Protein AF-A0AAV0DVS7-F1 (afdb_monomer_lite)

Radius of gyration: 33.31 Å; chains: 1; bounding box: 74×87×99 Å

Foldseek 3Di:
DDDDDDPPPPPDPPDDPPVLLDLDDPVRPQCVLDVDPVSVVLVVVLVVLSVVLVVLVVVLVVLLVVCVVLVLLLVLLLVLLVLLLLLLVVLVVVLVVLCVVVVHDDDDDDDPLSVVSVVLNVVSLCLCCVLQNDVDPPPVPDDDDPPVPPPDVLVSLVVSLVSCVPDPLSVVSNVLSVVLVVLSVVVVVQCVVCVVVVHGRDSVSVNVSSVSNSVSSSSRCSVVSSVVSSVVSCVSRVQSSVLSVVSVVLSVVLSVQSNVLSVQLVVLSVVVVVVVPDDDPDDPPCVSNVVSSVSNSVSSVVSVVVNVVSCCVRPNDPPPPPPDD

Sequence (325 aa):
MSDSLKPNLEELEVDREVDDRVLFPPESDFSEVCSCIDCSAKTEALKAFEIDLRSKDTIVLEHENQLQPAIVACMALSAASEWTKNMLNRLHDDLKRLYKESGVSWTLTRSKSEEELRDVDIKIGNMMLDNGLIKEIVTPDGSETDVFDDRPLVRVIHFGIVWYADTKYKDAAHDILKKIEEIENQHEQDKKSAAEEGKPLDFSISKKHINNQINLLKMLPVGEMYQDFQNLVHIAARKHVDFILKAEKEINETYRSMIVIRRQFWKHYQEIASFTRNDDKEKHNWSGLEETLDSLAKKADLFKEAWQNEYEQHFGPSKNQKTMQ

Secondary structure (DSSP, 8-state):
--------TTS--------TT-SS-TTS-GGGT--SHHHHHHHHHHHHHHHHHHHHHHHHHHHHHHHHHHHHHHHHHHHHHHHHHHHHHHHHHHHHHHHHHHTPPP-PPPPHHHHHHHHHHHHHHHHHHHTTSSSS-----S--------S-HHHHHHHHHHHHTTSTTHHHHHHHHHHHHHHHHHHHHHHHHHHHTT-PPPHHHHHHHHHHHHHHHTTS-HHHHHHHHHHHHHHHHHHHHHHHHHHHHHHHHHHHHHHHHHHHHHHHHHHHHHHTTSS---S---HHHHHHHHHHHHHHHHHHHHHHHHHHHHHSPPGGGS---

pLDDT: mean 73.26, std 16.68, range [30.38, 92.69]

Organism: NCBI:txid186058

Structure (mmCIF, N/CA/C/O backbone):
data_AF-A0AAV0DVS7-F1
#
_entry.id   AF-A0AAV0DVS7-F1
#
loop_
_atom_site.group_PDB
_atom_site.id
_atom_site.type_symbol
_atom_site.label_atom_id
_atom_site.label_alt_id
_atom_site.label_comp_id
_atom_site.label_asym_id
_atom_site.label_entity_id
_atom_site.label_seq_id
_atom_site.pdbx_PDB_ins_code
_atom_site.Cartn_x
_atom_site.Cartn_y
_atom_site.Cartn_z
_atom_site.occupancy
_atom_site.B_iso_or_equiv
_atom_site.auth_seq_id
_atom_site.auth_comp_id
_atom_site.auth_asym_id
_atom_site.auth_atom_id
_atom_site.pdbx_PDB_model_num
ATOM 1 N N . MET A 1 1 ? 23.742 -53.092 -37.702 1.00 40.34 1 MET A N 1
ATOM 2 C CA . MET A 1 1 ? 22.813 -52.002 -37.355 1.00 40.34 1 MET A CA 1
ATOM 3 C C . MET A 1 1 ? 23.466 -51.231 -36.236 1.00 40.34 1 MET A C 1
ATOM 5 O O . MET A 1 1 ? 23.625 -51.750 -35.143 1.00 40.34 1 MET A O 1
ATOM 9 N N . SER A 1 2 ? 24.039 -50.104 -36.625 1.00 33.50 2 SER A N 1
ATOM 10 C CA . SER A 1 2 ? 24.886 -49.220 -35.841 1.00 33.50 2 SER A CA 1
ATOM 11 C C . SER A 1 2 ? 24.029 -48.062 -35.351 1.00 33.50 2 SER A C 1
ATOM 13 O O . SER A 1 2 ? 23.731 -47.178 -36.150 1.00 33.50 2 SER A O 1
ATOM 15 N N . ASP A 1 3 ? 23.651 -48.075 -34.076 1.00 30.38 3 ASP A N 1
ATOM 16 C CA . ASP A 1 3 ? 23.098 -46.894 -33.419 1.00 30.38 3 ASP A CA 1
ATOM 17 C C . ASP A 1 3 ? 24.176 -46.280 -32.537 1.00 30.38 3 ASP A C 1
ATOM 19 O O . ASP A 1 3 ? 24.547 -46.773 -31.471 1.00 30.38 3 ASP A O 1
ATOM 23 N N . SER A 1 4 ? 24.740 -45.217 -33.091 1.00 33.22 4 SER A N 1
ATOM 24 C CA . SER A 1 4 ? 25.718 -44.335 -32.490 1.00 33.22 4 SER A CA 1
ATOM 25 C C . SER A 1 4 ? 25.075 -43.600 -31.316 1.00 33.22 4 SER A C 1
ATOM 27 O O . SER A 1 4 ? 24.163 -42.794 -31.505 1.00 33.22 4 SER A O 1
ATOM 29 N N . LEU A 1 5 ? 25.587 -43.844 -30.111 1.00 34.81 5 LEU A N 1
ATOM 30 C CA . LEU A 1 5 ? 25.395 -42.974 -28.954 1.00 34.81 5 LEU A CA 1
ATOM 31 C C . LEU A 1 5 ? 25.899 -41.569 -29.317 1.00 34.81 5 LEU A C 1
ATOM 33 O O . LEU A 1 5 ? 27.104 -41.321 -29.360 1.00 34.81 5 LEU A O 1
ATOM 37 N N . LYS A 1 6 ? 24.974 -40.654 -29.617 1.00 33.34 6 LYS A N 1
ATOM 38 C CA . LYS A 1 6 ? 25.247 -39.216 -29.560 1.00 33.34 6 LYS A CA 1
ATOM 39 C C . LYS A 1 6 ? 25.426 -38.842 -28.084 1.00 33.34 6 LYS A C 1
ATOM 41 O O . LYS A 1 6 ? 24.593 -39.252 -27.276 1.00 33.34 6 LYS A O 1
ATOM 46 N N . PRO A 1 7 ? 26.453 -38.066 -27.710 1.00 34.44 7 PRO A N 1
ATOM 47 C CA . PRO A 1 7 ? 26.463 -37.440 -26.401 1.00 34.44 7 PRO A CA 1
ATOM 48 C C . PRO A 1 7 ? 25.356 -36.380 -26.371 1.00 34.44 7 PRO A C 1
ATOM 50 O O . PRO A 1 7 ? 25.287 -35.527 -27.259 1.00 34.44 7 PRO A O 1
ATOM 53 N N . ASN A 1 8 ? 24.475 -36.479 -25.372 1.00 33.94 8 ASN A N 1
ATOM 54 C CA . ASN A 1 8 ? 23.510 -35.442 -25.027 1.00 33.94 8 ASN A CA 1
ATOM 55 C C . ASN A 1 8 ? 24.283 -34.155 -24.723 1.00 33.94 8 ASN A C 1
ATOM 57 O O . ASN A 1 8 ? 24.981 -34.056 -23.721 1.00 33.94 8 ASN A O 1
ATOM 61 N N . LEU A 1 9 ? 24.148 -33.180 -25.615 1.00 32.00 9 LEU A N 1
ATOM 62 C CA . LEU A 1 9 ? 24.655 -31.813 -25.497 1.00 32.00 9 LEU A CA 1
ATOM 63 C C . LEU A 1 9 ? 23.726 -30.950 -24.613 1.00 32.00 9 LEU A C 1
ATOM 65 O O . LEU A 1 9 ? 23.579 -29.759 -24.853 1.00 32.00 9 LEU A O 1
ATOM 69 N N . GLU A 1 10 ? 23.079 -31.563 -23.617 1.00 37.59 10 GLU A N 1
ATOM 70 C CA . GLU A 1 10 ? 22.115 -30.920 -22.707 1.00 37.59 10 GLU A CA 1
ATOM 71 C C . GLU A 1 10 ? 22.646 -30.734 -21.277 1.00 37.59 10 GLU A C 1
ATOM 73 O O . GLU A 1 10 ? 21.912 -30.291 -20.403 1.00 37.59 10 GLU A O 1
ATOM 78 N N . GLU A 1 11 ? 23.929 -30.984 -21.018 1.00 38.72 11 GLU A N 1
ATOM 79 C CA . GLU A 1 11 ? 24.532 -30.693 -19.713 1.00 38.72 11 GLU A CA 1
ATOM 80 C C . GLU A 1 11 ? 25.836 -29.918 -19.892 1.00 38.72 11 GLU A C 1
ATOM 82 O O . GLU A 1 11 ? 26.879 -30.511 -20.164 1.00 38.72 11 GLU A O 1
ATOM 87 N N . LEU A 1 12 ? 25.741 -28.584 -19.787 1.00 32.69 12 LEU A N 1
ATOM 88 C CA . LEU A 1 12 ? 26.706 -27.650 -19.168 1.00 32.69 12 LEU A CA 1
ATOM 89 C C . LEU A 1 12 ? 26.396 -26.189 -19.567 1.00 32.69 12 LEU A C 1
ATOM 91 O O . LEU A 1 12 ? 27.281 -25.447 -19.988 1.00 32.69 12 LEU A O 1
ATOM 95 N N . GLU A 1 13 ? 25.153 -25.729 -19.394 1.00 35.22 13 GLU A N 1
ATOM 96 C CA . GLU A 1 13 ? 24.948 -24.309 -19.082 1.00 35.22 13 GLU A CA 1
ATOM 97 C C . GLU A 1 13 ? 25.139 -24.176 -17.573 1.00 35.22 13 GLU A C 1
ATOM 99 O O . GLU A 1 13 ? 24.242 -24.393 -16.769 1.00 35.22 13 GLU A O 1
ATOM 104 N N . VAL A 1 14 ? 26.394 -23.945 -17.189 1.00 34.22 14 VAL A N 1
ATOM 105 C CA . VAL A 1 14 ? 26.741 -23.505 -15.844 1.00 34.22 14 VAL A CA 1
ATOM 106 C C . VAL A 1 14 ? 25.965 -22.217 -15.591 1.00 34.22 14 VAL A C 1
ATOM 108 O O . VAL A 1 14 ? 26.203 -21.230 -16.289 1.00 34.22 14 VAL A O 1
ATOM 111 N N . ASP A 1 15 ? 25.082 -22.247 -14.592 1.00 31.86 15 ASP A N 1
ATOM 112 C CA . ASP A 1 15 ? 24.512 -21.087 -13.908 1.00 31.86 15 ASP A CA 1
ATOM 113 C C . ASP A 1 15 ? 25.647 -20.138 -13.488 1.00 31.86 15 ASP A C 1
ATOM 115 O O . ASP A 1 15 ? 26.177 -20.176 -12.377 1.00 31.86 15 ASP A O 1
ATOM 119 N N . ARG A 1 16 ? 26.071 -19.271 -14.403 1.00 36.69 16 ARG A N 1
ATOM 120 C CA . ARG A 1 16 ? 26.431 -17.919 -14.019 1.00 36.69 16 ARG A CA 1
ATOM 121 C C . ARG A 1 16 ? 25.114 -17.175 -14.072 1.00 36.69 16 ARG A C 1
ATOM 123 O O . ARG A 1 16 ? 24.539 -17.067 -15.152 1.00 36.69 16 ARG A O 1
ATOM 130 N N . GLU A 1 17 ? 24.669 -16.661 -12.931 1.00 37.41 17 GLU A N 1
ATOM 131 C CA . GLU A 1 17 ? 23.795 -15.489 -12.868 1.00 37.41 17 GLU A CA 1
ATOM 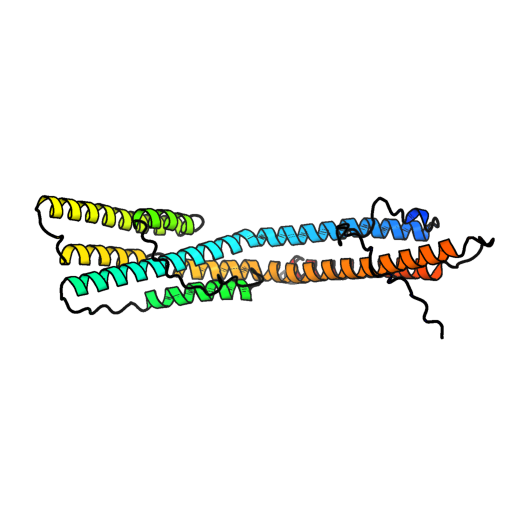132 C C . GLU A 1 17 ? 24.494 -14.355 -13.638 1.00 37.41 17 GLU A C 1
ATOM 134 O O . GLU A 1 17 ? 25.154 -13.480 -13.082 1.00 37.41 17 GLU A O 1
ATOM 139 N N . VAL A 1 18 ? 24.462 -14.426 -14.966 1.00 42.59 18 VAL A N 1
ATOM 140 C CA . VAL A 1 18 ? 24.697 -13.281 -15.821 1.00 42.59 18 VAL A CA 1
ATOM 141 C C . VAL A 1 18 ? 23.444 -12.468 -15.607 1.00 42.59 18 VAL A C 1
ATOM 143 O O . VAL A 1 18 ? 22.369 -12.912 -15.990 1.00 42.59 18 VAL A O 1
ATOM 146 N N . ASP A 1 19 ? 23.579 -11.332 -14.929 1.00 53.47 19 ASP A N 1
ATOM 147 C CA . ASP A 1 19 ? 22.510 -10.348 -14.844 1.00 53.47 19 ASP A CA 1
ATOM 148 C C . ASP A 1 19 ? 21.919 -10.178 -16.250 1.00 53.47 19 ASP A C 1
ATOM 150 O O . ASP A 1 19 ? 22.594 -9.708 -17.174 1.00 53.47 19 ASP A O 1
ATOM 154 N N . ASP A 1 20 ? 20.675 -10.636 -16.422 1.00 57.47 20 ASP A N 1
ATOM 155 C CA . ASP A 1 20 ? 19.971 -10.626 -17.702 1.00 57.47 20 ASP A CA 1
ATOM 156 C C . ASP A 1 20 ? 19.847 -9.192 -18.252 1.00 57.47 20 ASP A C 1
ATOM 158 O O . ASP A 1 20 ? 19.506 -9.005 -19.414 1.00 57.47 20 ASP A O 1
ATOM 162 N N . ARG A 1 21 ? 20.169 -8.157 -17.464 1.00 62.12 21 ARG A N 1
ATOM 163 C CA . ARG A 1 21 ? 20.197 -6.752 -17.886 1.00 62.12 21 ARG A CA 1
ATOM 164 C C . ARG A 1 21 ? 21.559 -6.263 -18.389 1.00 62.12 21 ARG A C 1
ATOM 166 O O . ARG A 1 21 ? 21.688 -5.090 -18.733 1.00 62.12 21 ARG A O 1
ATOM 173 N N . VAL A 1 22 ? 22.575 -7.123 -18.485 1.00 67.81 22 VAL A N 1
ATOM 174 C CA . VAL A 1 22 ? 23.868 -6.762 -19.092 1.00 67.81 22 VAL A CA 1
ATOM 175 C C . VAL A 1 22 ? 23.827 -7.047 -20.588 1.00 67.81 22 VAL A C 1
ATOM 177 O O . VAL A 1 22 ? 23.900 -8.204 -21.014 1.00 67.81 22 VAL A O 1
ATOM 180 N N . LEU A 1 23 ? 23.747 -5.991 -21.402 1.00 66.94 23 LEU A N 1
ATOM 181 C CA . LEU A 1 23 ? 23.754 -6.095 -22.864 1.00 66.94 23 LEU A CA 1
ATOM 182 C C . LEU A 1 23 ? 25.185 -6.207 -23.405 1.00 66.94 23 LEU A C 1
ATOM 184 O O . LEU A 1 23 ? 25.423 -7.046 -24.272 1.00 66.94 23 LEU A O 1
ATOM 188 N N . PHE A 1 24 ? 26.160 -5.494 -22.842 1.00 68.94 24 PHE A N 1
ATOM 189 C CA . PHE A 1 24 ? 27.562 -5.557 -23.274 1.00 68.94 24 PHE A CA 1
ATOM 190 C C . PHE A 1 24 ? 28.493 -5.929 -22.104 1.00 68.94 24 PHE A C 1
ATOM 192 O O . PHE A 1 24 ? 28.871 -5.059 -21.319 1.00 68.94 24 PHE A O 1
ATOM 199 N N . PRO A 1 25 ? 28.875 -7.215 -21.948 1.00 62.06 25 PRO A N 1
ATOM 200 C CA . PRO A 1 25 ? 29.779 -7.632 -20.882 1.00 62.06 25 PRO A CA 1
ATOM 201 C C . PRO A 1 25 ? 31.171 -7.007 -21.065 1.00 62.06 25 PRO A C 1
ATOM 203 O O . PRO A 1 25 ? 31.657 -6.941 -22.195 1.00 62.06 25 PRO A O 1
ATOM 206 N N . PRO A 1 26 ? 31.863 -6.627 -19.978 1.00 55.75 26 PRO A N 1
ATOM 207 C CA . PRO A 1 26 ? 33.188 -6.008 -20.056 1.00 55.75 26 PRO A CA 1
ATOM 208 C C . PRO A 1 26 ? 34.274 -6.932 -20.635 1.00 55.75 26 PRO A C 1
ATOM 210 O O . PRO A 1 26 ? 35.292 -6.444 -21.109 1.00 55.75 26 PRO A O 1
ATOM 213 N N . GLU A 1 27 ? 34.060 -8.252 -20.617 1.00 52.53 27 GLU A N 1
ATOM 214 C CA . GLU A 1 27 ? 34.985 -9.259 -21.166 1.00 52.53 27 GLU A CA 1
ATOM 215 C C . GLU A 1 27 ? 34.710 -9.596 -22.646 1.00 52.53 27 GLU A C 1
ATOM 217 O O . GLU A 1 27 ? 35.472 -10.335 -23.261 1.00 52.53 27 GLU A O 1
ATOM 222 N N . SER A 1 28 ? 33.606 -9.106 -23.223 1.00 55.81 28 SER A N 1
ATOM 223 C CA . SER A 1 28 ? 33.181 -9.407 -24.598 1.00 55.81 28 SER A CA 1
ATOM 224 C C . SER A 1 28 ? 33.353 -8.167 -25.461 1.00 55.81 28 SER A C 1
ATOM 226 O O . SER A 1 28 ? 32.403 -7.412 -25.682 1.00 55.81 28 SER A O 1
ATOM 228 N N . ASP A 1 29 ? 34.577 -7.917 -25.913 1.00 57.97 29 ASP A N 1
ATOM 229 C CA . ASP A 1 29 ? 34.865 -6.689 -26.634 1.00 57.97 29 ASP A CA 1
ATOM 230 C C . ASP A 1 29 ? 34.309 -6.766 -28.065 1.00 57.97 29 ASP A C 1
ATOM 232 O O . ASP A 1 29 ? 34.950 -7.230 -29.003 1.00 57.97 29 ASP A O 1
ATOM 236 N N . PHE A 1 30 ? 33.067 -6.308 -28.243 1.00 59.00 30 PHE A N 1
ATOM 237 C CA . PHE A 1 30 ? 32.442 -6.113 -29.558 1.00 59.00 30 PHE A CA 1
ATOM 238 C C . PHE A 1 30 ? 33.348 -5.319 -30.519 1.00 59.00 30 PHE A C 1
ATOM 240 O O . PHE A 1 30 ? 33.229 -5.473 -31.735 1.00 59.00 30 PHE A O 1
ATOM 247 N N . SER A 1 31 ? 34.269 -4.494 -29.999 1.00 54.84 31 SER A N 1
ATOM 248 C CA . SER A 1 31 ? 35.226 -3.748 -30.818 1.00 54.84 31 SER A CA 1
ATOM 249 C C . SER A 1 31 ? 36.324 -4.626 -31.440 1.00 54.84 31 SER A C 1
ATOM 251 O O . SER A 1 31 ? 36.877 -4.257 -32.477 1.00 54.84 31 SER A O 1
ATOM 253 N N . GLU A 1 32 ? 36.571 -5.826 -30.900 1.00 58.09 32 GLU A N 1
ATOM 254 C CA . GLU A 1 32 ? 37.464 -6.832 -31.495 1.00 58.09 32 GLU A CA 1
ATOM 255 C C . GLU A 1 32 ? 36.818 -7.558 -32.685 1.00 58.09 32 GLU A C 1
ATOM 257 O O . GLU A 1 32 ? 37.514 -8.169 -33.500 1.00 58.09 32 GLU A O 1
ATOM 262 N N . VAL A 1 33 ? 35.487 -7.480 -32.812 1.00 59.53 33 VAL A N 1
ATOM 263 C CA . VAL A 1 33 ? 34.729 -8.169 -33.860 1.00 59.53 33 VAL A CA 1
ATOM 264 C C . VAL A 1 33 ? 34.766 -7.409 -35.177 1.00 59.53 33 VAL A C 1
ATOM 266 O O . VAL A 1 33 ? 34.988 -8.041 -36.194 1.00 59.53 33 VAL A O 1
ATOM 269 N N . CYS A 1 34 ? 34.573 -6.087 -35.201 1.00 60.56 34 CYS A N 1
ATOM 270 C CA . CYS A 1 34 ? 34.570 -5.294 -36.437 1.00 60.56 34 CYS A CA 1
ATOM 271 C C . CYS A 1 34 ? 35.186 -3.907 -36.193 1.00 60.56 34 CYS A C 1
ATOM 273 O O . CYS A 1 34 ? 34.590 -3.062 -35.529 1.00 60.56 34 CYS A O 1
ATOM 275 N N . SER A 1 35 ? 36.366 -3.654 -36.767 1.00 60.94 35 SER A N 1
ATOM 276 C CA . SER A 1 35 ? 37.136 -2.414 -36.573 1.00 60.94 35 SER A CA 1
ATOM 277 C C . SER A 1 35 ? 36.829 -1.307 -37.588 1.00 60.94 35 SER A C 1
ATOM 279 O O . SER A 1 35 ? 37.490 -0.265 -37.580 1.00 60.94 35 SER A O 1
ATOM 281 N N . CYS A 1 36 ? 35.849 -1.500 -38.481 1.00 70.00 36 CYS A N 1
ATOM 282 C CA . CYS A 1 36 ? 35.448 -0.429 -39.388 1.00 70.00 36 CYS A CA 1
ATOM 283 C C . CYS A 1 36 ? 34.750 0.699 -38.610 1.00 70.00 36 CYS A C 1
ATOM 285 O O . CYS A 1 36 ? 34.135 0.475 -37.563 1.00 70.00 36 CYS A O 1
ATOM 287 N N . ILE A 1 37 ? 34.854 1.923 -39.135 1.00 70.31 37 ILE A N 1
ATOM 288 C CA . ILE A 1 37 ? 34.345 3.137 -38.480 1.00 70.31 37 ILE A CA 1
ATOM 289 C C . ILE A 1 37 ? 32.845 3.003 -38.168 1.00 70.31 37 ILE A C 1
ATOM 291 O O . ILE A 1 37 ? 32.419 3.355 -37.070 1.00 70.31 37 ILE A O 1
ATOM 295 N N . ASP A 1 38 ? 32.069 2.419 -39.084 1.00 69.88 38 ASP A N 1
ATOM 296 C CA . ASP A 1 38 ? 30.616 2.289 -38.946 1.00 69.88 38 ASP A CA 1
ATOM 297 C C . ASP A 1 38 ? 30.210 1.266 -37.868 1.00 69.88 38 ASP A C 1
ATOM 299 O O . ASP A 1 38 ? 29.349 1.553 -37.036 1.00 69.88 38 ASP A O 1
ATOM 303 N N . CYS A 1 39 ? 30.855 0.093 -37.822 1.00 69.31 39 CYS A N 1
ATOM 304 C CA . CYS A 1 39 ? 30.639 -0.915 -36.773 1.00 69.31 39 CYS A CA 1
ATOM 305 C C . CYS A 1 39 ? 31.008 -0.382 -35.381 1.00 69.31 39 CYS A C 1
ATOM 307 O O . CYS A 1 39 ? 30.278 -0.599 -34.408 1.00 69.31 39 CYS A O 1
ATOM 309 N N . SER A 1 40 ? 32.145 0.314 -35.288 1.00 72.50 40 SER A N 1
ATOM 310 C CA . SER A 1 40 ? 32.637 0.899 -34.039 1.00 72.50 40 SER A CA 1
ATOM 311 C C . SER A 1 40 ? 31.669 1.968 -33.523 1.00 72.50 40 SER A C 1
ATOM 313 O O . SER A 1 40 ? 31.235 1.910 -32.371 1.00 72.50 40 SER A O 1
ATOM 315 N N . ALA A 1 41 ? 31.210 2.865 -34.403 1.00 75.81 41 ALA A N 1
ATOM 316 C CA . ALA A 1 41 ? 30.222 3.884 -34.061 1.00 75.81 41 ALA A CA 1
ATOM 317 C C . ALA A 1 41 ? 28.884 3.284 -33.585 1.00 75.81 41 ALA A C 1
ATOM 319 O O . ALA A 1 41 ? 28.337 3.737 -32.578 1.00 75.81 41 ALA A O 1
ATOM 320 N N . LYS A 1 42 ? 28.368 2.243 -34.259 1.00 76.44 42 LYS A N 1
ATOM 321 C CA . LYS A 1 42 ? 27.135 1.543 -33.844 1.00 76.44 42 LYS A CA 1
ATOM 322 C C . LYS A 1 42 ? 27.293 0.873 -32.477 1.00 76.44 42 LYS A C 1
ATOM 324 O O . LYS A 1 42 ? 26.392 0.952 -31.648 1.00 76.44 42 LYS A O 1
ATOM 329 N N . THR A 1 43 ? 28.443 0.257 -32.219 1.00 76.06 43 THR A N 1
ATOM 330 C CA . THR A 1 43 ? 28.735 -0.403 -30.938 1.00 76.06 43 THR A CA 1
ATOM 331 C C . THR A 1 43 ? 28.779 0.598 -29.784 1.00 76.06 43 THR A C 1
ATOM 333 O O . THR A 1 43 ? 28.134 0.382 -28.760 1.00 76.06 43 THR A O 1
ATOM 336 N N . GLU A 1 44 ? 29.482 1.721 -29.947 1.00 79.56 44 GLU A N 1
ATOM 337 C CA . GLU A 1 44 ? 29.532 2.772 -28.923 1.00 79.56 44 GLU A CA 1
ATOM 338 C C . GLU A 1 44 ? 28.150 3.399 -28.678 1.00 79.56 44 GLU A C 1
ATOM 340 O O . GLU A 1 44 ? 27.764 3.626 -27.530 1.00 79.56 44 GLU A O 1
ATOM 345 N N . ALA A 1 45 ? 27.350 3.592 -29.733 1.00 81.50 45 ALA A N 1
ATOM 346 C CA . ALA A 1 45 ? 25.968 4.051 -29.598 1.00 81.50 45 ALA A CA 1
ATOM 347 C C . ALA A 1 45 ? 25.092 3.065 -28.801 1.00 81.50 45 ALA A C 1
ATOM 349 O O . ALA A 1 45 ? 24.262 3.493 -27.997 1.00 81.50 45 ALA A O 1
ATOM 350 N N . LEU A 1 46 ? 25.285 1.755 -28.981 1.00 82.38 46 LEU A N 1
ATOM 351 C CA . LEU A 1 46 ? 24.559 0.722 -28.239 1.00 82.38 46 LEU A CA 1
ATOM 352 C C . LEU A 1 46 ? 25.003 0.618 -26.771 1.00 82.38 46 LEU A C 1
ATOM 354 O O . LEU A 1 46 ? 24.156 0.429 -25.899 1.00 82.38 46 LEU A O 1
ATOM 358 N N . LYS A 1 47 ? 26.295 0.808 -26.472 1.00 82.25 47 LYS A N 1
ATOM 359 C CA . LYS A 1 47 ? 26.787 0.917 -25.086 1.00 82.25 47 LYS A CA 1
ATOM 360 C C . LYS A 1 47 ? 26.204 2.143 -24.382 1.00 82.25 47 LYS A C 1
ATOM 362 O O . LYS A 1 47 ? 25.736 2.046 -23.250 1.00 82.25 47 LYS A O 1
ATOM 367 N N . ALA A 1 48 ? 26.180 3.291 -25.063 1.00 84.50 48 ALA A N 1
ATOM 368 C CA . ALA A 1 48 ? 25.543 4.499 -24.542 1.00 84.50 48 ALA A CA 1
ATOM 369 C C . ALA A 1 48 ? 24.037 4.290 -24.306 1.00 84.50 48 ALA A C 1
ATOM 371 O O . ALA A 1 48 ? 23.494 4.770 -23.312 1.00 84.50 48 ALA A O 1
ATOM 372 N N . PHE A 1 49 ? 23.372 3.534 -25.183 1.00 87.44 49 PHE A N 1
ATOM 373 C CA . PHE A 1 49 ? 21.975 3.157 -25.005 1.00 87.44 49 PHE A CA 1
ATOM 374 C C . PHE A 1 49 ? 21.745 2.254 -23.786 1.00 87.44 49 PHE A C 1
ATOM 376 O O . PHE A 1 49 ? 20.780 2.473 -23.066 1.00 87.44 49 PHE A O 1
ATOM 383 N N . GLU A 1 50 ? 22.616 1.279 -23.508 1.00 85.75 50 GLU A N 1
ATOM 384 C CA . GLU A 1 50 ? 22.502 0.450 -22.296 1.00 85.75 50 GLU A CA 1
ATOM 385 C C . GLU A 1 50 ? 22.550 1.308 -21.020 1.00 85.75 50 GLU A C 1
ATOM 387 O O . GLU A 1 50 ? 21.761 1.100 -20.097 1.00 85.75 50 GLU A O 1
ATOM 392 N N . ILE A 1 51 ? 23.430 2.314 -20.981 1.00 86.19 51 ILE A N 1
ATOM 393 C CA . ILE A 1 51 ? 23.495 3.273 -19.869 1.00 86.19 51 ILE A CA 1
ATOM 394 C C . ILE A 1 51 ? 22.186 4.070 -19.765 1.00 86.19 51 ILE A C 1
ATOM 396 O O . ILE A 1 51 ? 21.648 4.226 -18.667 1.00 86.19 51 ILE A O 1
ATOM 400 N N . ASP A 1 52 ? 21.652 4.550 -20.892 1.00 87.50 52 ASP A N 1
ATOM 401 C CA . ASP A 1 52 ? 20.375 5.271 -20.921 1.00 87.50 52 ASP A CA 1
ATOM 402 C C . ASP A 1 52 ? 19.212 4.388 -20.439 1.00 87.50 52 ASP A C 1
ATOM 404 O O . ASP A 1 52 ? 18.433 4.826 -19.593 1.00 87.50 52 ASP A O 1
ATOM 408 N N . LEU A 1 53 ? 19.137 3.128 -20.874 1.00 86.81 53 LEU A N 1
ATOM 409 C CA . LEU A 1 53 ? 18.107 2.171 -20.462 1.00 86.81 53 LEU A CA 1
ATOM 410 C C . LEU A 1 53 ? 18.141 1.909 -18.946 1.00 86.81 53 LEU A C 1
ATOM 412 O O . LEU A 1 53 ? 17.101 1.952 -18.292 1.00 86.81 53 LEU A O 1
ATOM 416 N N . ARG A 1 54 ? 19.335 1.744 -18.357 1.00 84.38 54 ARG A N 1
ATOM 417 C CA . ARG A 1 54 ? 19.500 1.643 -16.892 1.00 84.38 54 ARG A CA 1
ATOM 418 C C . ARG A 1 54 ? 19.075 2.921 -16.166 1.00 84.38 54 ARG A C 1
ATOM 420 O O . ARG A 1 54 ? 18.495 2.858 -15.083 1.00 84.38 54 ARG A O 1
ATOM 427 N N . SER A 1 55 ? 19.332 4.090 -16.753 1.00 88.00 55 SER A N 1
ATOM 428 C CA . SER A 1 55 ? 18.843 5.353 -16.189 1.00 88.00 55 SER A CA 1
ATOM 429 C C . SER A 1 55 ? 17.312 5.437 -16.217 1.00 88.00 55 SER A C 1
ATOM 431 O O . SER A 1 55 ? 16.712 5.969 -15.285 1.00 88.00 55 SER A O 1
ATOM 433 N N . LYS A 1 56 ? 16.660 4.855 -17.237 1.00 90.00 56 LYS A N 1
ATOM 434 C CA . LYS A 1 56 ? 15.194 4.780 -17.320 1.00 90.00 56 LYS A CA 1
ATOM 435 C C . LYS A 1 56 ? 14.614 3.856 -16.254 1.00 90.00 56 LYS A C 1
ATOM 437 O O . LYS A 1 56 ? 13.646 4.245 -15.610 1.00 90.00 56 LYS A O 1
ATOM 442 N N . ASP A 1 57 ? 15.250 2.712 -15.997 1.00 85.88 57 ASP A N 1
ATOM 443 C CA . ASP A 1 57 ? 14.932 1.849 -14.845 1.00 85.88 57 ASP A CA 1
ATOM 444 C C . ASP A 1 57 ? 14.975 2.640 -13.523 1.00 85.88 57 ASP A C 1
ATOM 446 O O . ASP A 1 57 ? 14.075 2.528 -12.694 1.00 85.88 57 ASP A O 1
ATOM 450 N N . THR A 1 58 ? 15.985 3.501 -13.338 1.00 87.94 58 THR A N 1
ATOM 451 C CA . THR A 1 58 ? 16.079 4.356 -12.138 1.00 87.94 58 THR A CA 1
ATOM 452 C C . THR A 1 58 ? 14.921 5.353 -12.047 1.00 87.94 58 THR A C 1
ATOM 454 O O . THR A 1 58 ? 14.369 5.536 -10.967 1.00 87.94 58 THR A O 1
ATOM 457 N N . ILE A 1 59 ? 14.494 5.948 -13.165 1.00 89.19 59 ILE A N 1
ATOM 458 C CA . ILE A 1 59 ? 13.324 6.844 -13.197 1.00 89.19 59 ILE A CA 1
ATOM 459 C C . ILE A 1 59 ? 12.040 6.094 -12.812 1.00 89.19 59 ILE A C 1
ATOM 461 O O . ILE A 1 59 ? 11.224 6.624 -12.058 1.00 89.19 59 ILE A O 1
ATOM 465 N N . VAL A 1 60 ? 11.847 4.862 -13.299 1.00 88.06 60 VAL A N 1
ATOM 466 C CA . VAL A 1 60 ? 10.703 4.027 -12.889 1.00 88.06 60 VAL A CA 1
ATOM 467 C C . VAL A 1 60 ? 10.732 3.791 -11.379 1.00 88.06 60 VAL A C 1
ATOM 469 O O . VAL A 1 60 ? 9.736 4.061 -10.710 1.00 88.06 60 VAL A O 1
ATOM 472 N N . LEU A 1 61 ? 11.887 3.402 -10.832 1.00 85.06 61 LEU A N 1
ATOM 473 C CA . LEU A 1 61 ? 12.068 3.173 -9.397 1.00 85.06 61 LEU A CA 1
ATOM 474 C C . LEU A 1 61 ? 11.815 4.438 -8.556 1.00 85.06 61 LEU A C 1
ATOM 476 O O . LEU A 1 61 ? 11.248 4.370 -7.467 1.00 85.06 61 LEU A O 1
ATOM 480 N N . GLU A 1 62 ? 12.210 5.618 -9.035 1.00 87.50 62 GLU A N 1
ATOM 481 C CA . GLU A 1 62 ? 11.890 6.890 -8.375 1.00 87.50 62 GLU A CA 1
ATOM 482 C C . GLU A 1 62 ? 10.376 7.117 -8.283 1.00 87.50 62 GLU A C 1
ATOM 484 O O . GLU A 1 62 ? 9.880 7.567 -7.247 1.00 87.50 62 GLU A O 1
ATOM 489 N N . HIS A 1 63 ? 9.626 6.777 -9.333 1.00 86.88 63 HIS A N 1
ATOM 490 C CA . HIS A 1 63 ? 8.169 6.871 -9.325 1.00 86.88 63 HIS A CA 1
ATOM 491 C C . HIS A 1 63 ? 7.506 5.796 -8.456 1.00 86.88 63 HIS A C 1
ATOM 493 O O . HIS A 1 63 ? 6.526 6.103 -7.778 1.00 86.88 63 HIS A O 1
ATOM 499 N N . GLU A 1 64 ? 8.046 4.578 -8.395 1.00 83.56 64 GLU A N 1
ATOM 500 C CA . GLU A 1 64 ? 7.606 3.561 -7.429 1.00 83.56 64 GLU A CA 1
ATOM 501 C C . GLU A 1 64 ? 7.802 4.048 -5.988 1.00 83.56 64 GLU A C 1
ATOM 503 O O . GLU A 1 64 ? 6.884 3.995 -5.169 1.00 83.56 64 GLU A O 1
ATOM 508 N N . ASN A 1 65 ? 8.961 4.637 -5.688 1.00 82.75 65 ASN A N 1
ATOM 509 C CA . ASN A 1 65 ? 9.242 5.211 -4.373 1.00 82.75 65 ASN A CA 1
ATOM 510 C C . ASN A 1 65 ? 8.296 6.372 -4.017 1.00 82.75 65 ASN A C 1
ATOM 512 O O . ASN A 1 65 ? 7.979 6.568 -2.843 1.00 82.75 65 ASN A O 1
ATOM 516 N N . GLN A 1 66 ? 7.797 7.123 -5.004 1.00 83.12 66 GLN A N 1
ATOM 517 C CA . GLN A 1 66 ? 6.771 8.154 -4.789 1.00 83.12 66 GLN A CA 1
ATOM 518 C C . GLN A 1 66 ? 5.401 7.566 -4.412 1.00 83.12 66 GLN A C 1
ATOM 520 O O . GLN A 1 66 ? 4.615 8.253 -3.758 1.00 83.12 66 GLN A O 1
ATOM 525 N N . LEU A 1 67 ? 5.114 6.309 -4.772 1.00 81.00 67 LEU A N 1
ATOM 526 C CA . LEU A 1 67 ? 3.897 5.597 -4.364 1.00 81.00 67 LEU A CA 1
ATOM 527 C C . LEU A 1 67 ? 4.001 4.994 -2.958 1.00 81.00 67 LEU A C 1
ATOM 529 O O . LEU A 1 67 ? 2.973 4.756 -2.320 1.00 81.00 67 LEU A O 1
ATOM 533 N N . GLN A 1 68 ? 5.215 4.792 -2.439 1.00 78.62 68 GLN A N 1
ATOM 534 C CA . GLN A 1 68 ? 5.441 4.117 -1.160 1.00 78.62 68 GLN A CA 1
ATOM 535 C C . GLN A 1 68 ? 4.680 4.739 0.024 1.00 78.62 68 GLN A C 1
ATOM 537 O O . GLN A 1 68 ? 4.087 3.982 0.795 1.00 78.62 68 GLN A O 1
ATOM 542 N N . PRO A 1 69 ? 4.601 6.077 0.183 1.00 77.62 69 PRO A N 1
ATOM 543 C CA . PRO A 1 69 ? 3.801 6.667 1.254 1.00 77.62 69 PRO A CA 1
ATOM 544 C C . PRO A 1 69 ? 2.313 6.303 1.158 1.00 77.62 69 PRO A C 1
ATOM 546 O O . PRO A 1 69 ? 1.679 6.058 2.181 1.00 77.62 69 PRO A O 1
ATOM 549 N N . ALA A 1 70 ? 1.759 6.225 -0.058 1.00 77.69 70 ALA A N 1
ATOM 550 C CA . ALA A 1 70 ? 0.367 5.835 -0.277 1.00 77.69 70 ALA A CA 1
ATOM 551 C C . ALA A 1 70 ? 0.129 4.370 0.104 1.00 77.69 70 ALA A C 1
ATOM 553 O O . ALA A 1 70 ? -0.854 4.061 0.778 1.00 77.69 70 ALA A O 1
ATOM 554 N N . ILE A 1 71 ? 1.054 3.486 -0.282 1.00 77.88 71 ILE A N 1
ATOM 555 C CA . ILE A 1 71 ? 1.015 2.058 0.051 1.00 77.88 71 ILE A CA 1
ATOM 556 C C . ILE A 1 71 ? 1.078 1.863 1.568 1.00 77.88 71 ILE A C 1
ATOM 558 O O . ILE A 1 71 ? 0.197 1.220 2.137 1.00 77.88 71 ILE A O 1
ATOM 562 N N . VAL A 1 72 ? 2.068 2.470 2.232 1.00 77.69 72 VAL A N 1
ATOM 563 C CA . VAL A 1 72 ? 2.246 2.390 3.692 1.00 77.69 72 VAL A CA 1
ATOM 564 C C . VAL A 1 72 ? 0.995 2.867 4.418 1.00 77.69 72 VAL A C 1
ATOM 566 O O . VAL A 1 72 ? 0.537 2.221 5.358 1.00 77.69 72 VAL A O 1
ATOM 569 N N . ALA A 1 73 ? 0.405 3.969 3.967 1.00 74.88 73 ALA A N 1
ATOM 570 C CA . ALA A 1 73 ? -0.749 4.527 4.641 1.00 74.88 73 ALA A CA 1
ATOM 571 C C . ALA A 1 73 ? -2.029 3.690 4.429 1.00 74.88 73 ALA A C 1
ATOM 573 O O . ALA A 1 73 ? -2.826 3.549 5.357 1.00 74.88 73 ALA A O 1
ATOM 574 N N . CYS A 1 74 ? -2.193 3.048 3.265 1.00 76.06 74 CYS A N 1
ATOM 575 C CA . CYS A 1 74 ? -3.268 2.072 3.054 1.00 76.06 74 CYS A CA 1
ATOM 576 C C . CYS A 1 74 ? -3.082 0.811 3.910 1.00 76.06 74 CYS A C 1
ATOM 578 O O . CYS A 1 74 ? -4.053 0.326 4.490 1.00 76.06 74 CYS A O 1
ATOM 580 N N . MET A 1 75 ? -1.847 0.314 4.043 1.00 77.00 75 MET A N 1
ATOM 581 C CA . MET A 1 75 ? -1.532 -0.810 4.935 1.00 77.00 75 MET A CA 1
ATOM 582 C C . MET A 1 75 ? -1.820 -0.463 6.400 1.00 77.00 75 MET A C 1
ATOM 584 O O . MET A 1 75 ? -2.436 -1.253 7.112 1.00 77.00 75 MET A O 1
ATOM 588 N N . ALA A 1 76 ? -1.434 0.737 6.844 1.00 75.25 76 ALA A N 1
ATOM 589 C CA . ALA A 1 76 ? -1.721 1.221 8.191 1.00 75.25 76 ALA A CA 1
ATOM 590 C C . ALA A 1 76 ? -3.233 1.329 8.449 1.00 75.25 76 ALA A C 1
ATOM 592 O O . ALA A 1 76 ? -3.708 0.917 9.507 1.00 75.25 76 ALA A O 1
ATOM 593 N N . LEU A 1 77 ? -4.006 1.816 7.470 1.00 77.50 77 LEU A N 1
ATOM 594 C CA . LEU A 1 77 ? -5.463 1.864 7.562 1.00 77.50 77 LEU A CA 1
ATOM 595 C C . LEU A 1 77 ? -6.090 0.467 7.647 1.00 77.50 77 LEU A C 1
ATOM 597 O O . LEU A 1 77 ? -6.978 0.261 8.474 1.00 77.50 77 LEU A O 1
ATOM 601 N N . SER A 1 78 ? -5.662 -0.473 6.801 1.00 77.69 78 SER A N 1
ATOM 602 C CA . SER A 1 78 ? -6.164 -1.854 6.834 1.00 77.69 78 SER A CA 1
ATOM 603 C C . SER A 1 78 ? -5.905 -2.475 8.209 1.00 77.69 78 SER A C 1
ATOM 605 O O . SER A 1 78 ? -6.851 -2.917 8.860 1.00 77.69 78 SER A O 1
ATOM 607 N N . ALA A 1 79 ? -4.682 -2.344 8.737 1.00 77.69 79 ALA A N 1
ATOM 608 C CA . ALA A 1 79 ? -4.339 -2.808 10.080 1.00 77.69 79 ALA A CA 1
ATOM 609 C C . ALA A 1 79 ? -5.180 -2.132 11.184 1.00 77.69 79 ALA A C 1
ATOM 611 O O . ALA A 1 79 ? -5.682 -2.806 12.084 1.00 77.69 79 ALA A O 1
ATOM 612 N N . ALA A 1 80 ? -5.389 -0.811 11.114 1.00 77.50 80 ALA A N 1
ATOM 613 C CA . ALA A 1 80 ? -6.218 -0.078 12.073 1.00 77.50 80 ALA A CA 1
ATOM 614 C C . ALA A 1 80 ? -7.696 -0.510 12.026 1.00 77.50 80 ALA A C 1
ATOM 616 O O . ALA A 1 80 ? -8.337 -0.657 13.074 1.00 77.50 80 ALA A O 1
ATOM 617 N N . SER A 1 81 ? -8.236 -0.730 10.824 1.00 80.06 81 SER A N 1
ATOM 618 C CA . SER A 1 81 ? -9.603 -1.206 10.601 1.00 80.06 81 SER A CA 1
ATOM 619 C C . SER A 1 81 ? -9.787 -2.625 11.136 1.00 80.06 81 SER A C 1
ATOM 621 O O . SER A 1 81 ? -10.694 -2.882 11.935 1.00 80.06 81 SER A O 1
ATOM 623 N N . GLU A 1 82 ? -8.886 -3.536 10.759 1.00 78.44 82 GLU A N 1
ATOM 624 C CA . GLU A 1 82 ? -8.895 -4.924 11.208 1.00 78.44 82 GLU A CA 1
ATOM 625 C C . GLU A 1 82 ? -8.802 -5.009 12.730 1.00 78.44 82 GLU A C 1
ATOM 627 O O . GLU A 1 82 ? -9.603 -5.696 13.371 1.00 78.44 82 GLU A O 1
ATOM 632 N N . TRP A 1 83 ? -7.877 -4.257 13.321 1.00 81.56 83 TRP A N 1
ATOM 633 C CA . TRP A 1 83 ? -7.728 -4.209 14.762 1.00 81.56 83 TRP A CA 1
ATOM 634 C C . TRP A 1 83 ? -8.992 -3.711 15.463 1.00 81.56 83 TRP A C 1
ATOM 636 O O . TRP A 1 83 ? -9.465 -4.343 16.411 1.00 81.56 83 TRP A O 1
ATOM 646 N N . THR A 1 84 ? -9.567 -2.604 14.986 1.00 81.88 84 THR A N 1
ATOM 647 C CA . THR A 1 84 ? -10.773 -2.009 15.579 1.00 81.88 84 THR A CA 1
ATOM 648 C C . THR A 1 84 ? -11.937 -2.999 15.526 1.00 81.88 84 THR A C 1
ATOM 650 O O . THR A 1 84 ? -12.623 -3.214 16.529 1.00 81.88 84 THR A O 1
ATOM 653 N N . LYS A 1 85 ? -12.115 -3.671 14.381 1.00 81.38 85 LYS A N 1
ATOM 654 C CA . LYS A 1 85 ? -13.103 -4.739 14.182 1.00 81.38 85 LYS A CA 1
ATOM 655 C C . LYS A 1 85 ? -12.891 -5.887 15.171 1.00 81.38 85 LYS A C 1
ATOM 657 O O . LYS A 1 85 ? -13.833 -6.292 15.854 1.00 81.38 85 LYS A O 1
ATOM 662 N N . ASN A 1 86 ? -11.668 -6.407 15.263 1.00 79.38 86 ASN A N 1
ATOM 663 C CA . ASN A 1 86 ? -11.348 -7.546 16.122 1.00 79.38 86 ASN A CA 1
ATOM 664 C C . ASN A 1 86 ? -11.538 -7.199 17.603 1.00 79.38 86 ASN A C 1
ATOM 666 O O . ASN A 1 86 ? -12.071 -8.008 18.365 1.00 79.38 86 ASN A O 1
ATOM 670 N N . MET A 1 87 ? -11.198 -5.973 18.004 1.00 82.94 87 MET A N 1
ATOM 671 C CA . MET A 1 87 ? -11.401 -5.523 19.374 1.00 82.94 87 MET A CA 1
ATOM 672 C C . MET A 1 87 ? -12.883 -5.383 19.729 1.00 82.94 87 MET A C 1
ATOM 674 O O . MET A 1 87 ? -13.315 -5.838 20.788 1.00 82.94 87 MET A O 1
ATOM 678 N N . LEU A 1 88 ? -13.688 -4.815 18.828 1.00 84.50 88 LEU A N 1
ATOM 679 C CA . LEU A 1 88 ? -15.137 -4.752 19.011 1.00 84.50 88 LEU A CA 1
ATOM 680 C C . LEU A 1 88 ? -15.747 -6.155 19.119 1.00 84.50 88 LEU A C 1
ATOM 682 O O . LEU A 1 88 ? -16.551 -6.396 20.018 1.00 84.50 88 LEU A O 1
ATOM 686 N N 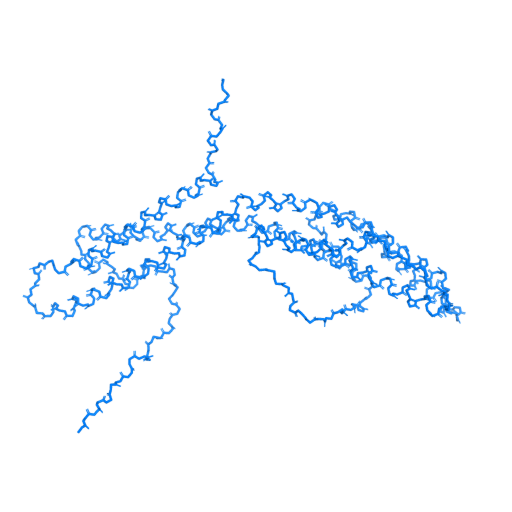. ASN A 1 89 ? -15.340 -7.096 18.260 1.00 83.12 89 ASN A N 1
ATOM 687 C CA . ASN A 1 89 ? -15.789 -8.490 18.333 1.00 83.12 89 ASN A CA 1
ATOM 688 C C . ASN A 1 89 ? -15.468 -9.120 19.693 1.00 83.12 89 ASN A C 1
ATOM 690 O O . ASN A 1 89 ? -16.371 -9.661 20.332 1.00 83.12 89 ASN A O 1
ATOM 694 N N . ARG A 1 90 ? -14.224 -8.976 20.166 1.00 83.44 90 ARG A N 1
ATOM 695 C CA . ARG A 1 90 ? -13.795 -9.478 21.478 1.00 83.44 90 ARG A CA 1
ATOM 696 C C . ARG A 1 90 ? -14.649 -8.916 22.609 1.00 83.44 90 ARG A C 1
ATOM 698 O O . ARG A 1 90 ? -15.154 -9.680 23.425 1.00 83.44 90 ARG A O 1
ATOM 705 N N . LEU A 1 91 ? -14.852 -7.601 22.648 1.00 87.00 91 LEU A N 1
ATOM 706 C CA . LEU A 1 91 ? -15.649 -6.978 23.706 1.00 87.00 91 LEU A CA 1
ATOM 707 C C . LEU A 1 91 ? -17.114 -7.420 23.664 1.00 87.00 91 LEU A C 1
ATOM 709 O O . LEU A 1 91 ? -17.735 -7.589 24.712 1.00 87.00 91 LEU A O 1
ATOM 713 N N . HIS A 1 92 ? -17.671 -7.651 22.475 1.00 84.69 92 HIS A N 1
ATOM 714 C CA . HIS A 1 92 ? -19.012 -8.219 22.340 1.00 84.69 92 HIS A CA 1
ATOM 715 C C . HIS A 1 92 ? -19.097 -9.647 22.867 1.00 84.69 92 HIS A C 1
ATOM 717 O O . HIS A 1 92 ? -20.078 -9.984 23.532 1.00 84.69 92 HIS A O 1
ATOM 723 N N . ASP A 1 93 ? -18.090 -10.473 22.602 1.00 85.38 93 ASP A N 1
ATOM 724 C CA . ASP A 1 93 ? -18.035 -11.846 23.099 1.00 85.38 93 ASP A CA 1
ATOM 725 C C . ASP A 1 93 ? -17.838 -11.889 24.618 1.00 85.38 93 ASP A C 1
ATOM 727 O O . ASP A 1 93 ? -18.535 -12.641 25.306 1.00 85.38 93 ASP A O 1
ATOM 731 N N . ASP A 1 94 ? -16.987 -11.015 25.159 1.00 86.50 94 ASP A N 1
ATOM 732 C CA . ASP A 1 94 ? -16.814 -10.831 26.600 1.00 86.50 94 ASP A CA 1
ATOM 733 C C . ASP A 1 94 ? -18.124 -10.379 27.259 1.00 86.50 94 ASP A C 1
ATOM 735 O O . ASP A 1 94 ? -18.534 -10.939 28.281 1.00 86.50 94 ASP A O 1
ATOM 739 N N . LEU A 1 95 ? -18.841 -9.429 26.648 1.00 87.38 95 LEU A N 1
ATOM 740 C CA . LEU A 1 95 ? -20.148 -8.990 27.130 1.00 87.38 95 LEU A CA 1
ATOM 741 C C . LEU A 1 95 ? -21.165 -10.139 27.069 1.00 87.38 95 LEU A C 1
ATOM 743 O O . LEU A 1 95 ? -21.906 -10.360 28.024 1.00 87.38 95 LEU A O 1
ATOM 747 N N . LYS A 1 96 ? -21.196 -10.914 25.982 1.00 86.38 96 LYS A N 1
ATOM 748 C CA . LYS A 1 96 ? -22.099 -12.064 25.824 1.00 86.38 96 LYS A CA 1
ATOM 749 C C . LYS A 1 96 ? -21.830 -13.145 26.867 1.00 86.38 96 LYS A C 1
ATOM 751 O O . LYS A 1 96 ? -22.778 -13.681 27.448 1.00 86.38 96 LYS A O 1
ATOM 756 N N . ARG A 1 97 ? -20.555 -13.446 27.136 1.00 87.12 97 ARG A N 1
ATOM 757 C CA . ARG A 1 97 ? -20.137 -14.363 28.203 1.00 87.12 97 ARG A CA 1
ATOM 758 C C . ARG A 1 97 ? -20.596 -13.849 29.566 1.00 87.12 97 ARG A C 1
ATOM 760 O O . ARG A 1 97 ? -21.227 -14.604 30.300 1.00 87.12 97 ARG A O 1
ATOM 767 N N . LEU A 1 98 ? -20.393 -12.563 29.849 1.00 88.12 98 LEU A N 1
ATOM 768 C CA . LEU A 1 98 ? -20.800 -11.938 31.107 1.00 88.12 98 LEU A CA 1
ATOM 769 C C . LEU A 1 98 ? -22.319 -12.041 31.357 1.00 88.12 98 LEU A C 1
ATOM 771 O O . LEU A 1 98 ? -22.747 -12.312 32.476 1.00 88.12 98 LEU A O 1
ATOM 775 N N . TYR A 1 99 ? -23.153 -11.856 30.328 1.00 88.94 99 TYR A N 1
ATOM 776 C CA . TYR A 1 99 ? -24.608 -12.058 30.447 1.00 88.94 99 TYR A CA 1
ATOM 777 C C . TYR A 1 99 ? -24.979 -13.522 30.703 1.00 88.94 99 TYR A C 1
ATOM 779 O O . TYR A 1 99 ? -25.878 -13.808 31.493 1.00 88.94 99 TYR A O 1
ATOM 787 N N . LYS A 1 100 ? -24.283 -14.459 30.049 1.00 87.25 100 LYS A N 1
ATOM 788 C CA . LYS A 1 100 ? -24.503 -15.895 30.253 1.00 87.25 100 LYS A CA 1
ATOM 789 C C . LYS A 1 100 ? -24.170 -16.310 31.688 1.00 87.25 100 LYS A C 1
ATOM 791 O O . LYS A 1 100 ? -24.931 -17.062 32.287 1.00 87.25 100 LYS A O 1
ATOM 796 N N . GLU A 1 101 ? -23.062 -15.812 32.230 1.00 88.12 101 GLU A N 1
ATOM 797 C CA . GLU A 1 101 ? -22.613 -16.091 33.600 1.00 88.12 101 GLU A CA 1
ATOM 798 C C . GLU A 1 101 ? -23.546 -15.492 34.659 1.00 88.12 101 GLU A C 1
ATOM 800 O O . GLU A 1 101 ? -23.761 -16.105 35.702 1.00 88.12 101 GLU A O 1
ATOM 805 N N . SER A 1 102 ? -24.153 -14.333 34.383 1.00 84.19 102 SER A N 1
ATOM 806 C CA . SER A 1 102 ? -25.098 -13.686 35.300 1.00 84.19 102 SER A CA 1
ATOM 807 C C . SER A 1 102 ? -26.536 -14.212 35.208 1.00 84.19 102 SER A C 1
ATOM 809 O O . SER A 1 102 ? -27.379 -13.824 36.017 1.00 84.19 102 SER A O 1
ATOM 811 N N . GLY A 1 103 ? -26.845 -15.076 34.234 1.00 85.06 103 GLY A N 1
ATOM 812 C CA . GLY A 1 103 ? -28.198 -15.592 33.997 1.00 85.06 103 GLY A CA 1
ATOM 813 C C . GLY A 1 103 ? -29.178 -14.558 33.423 1.00 85.06 103 GLY A C 1
ATOM 814 O O . GLY A 1 103 ? -30.383 -14.810 33.383 1.00 85.06 103 GLY A O 1
ATOM 815 N N . VAL A 1 104 ? -28.686 -13.399 32.974 1.00 84.38 104 VAL A N 1
ATOM 816 C CA . VAL A 1 104 ? -29.495 -12.325 32.381 1.00 84.38 104 VAL A CA 1
ATOM 817 C C . VAL A 1 104 ? -29.663 -12.564 30.878 1.00 84.38 104 VAL A C 1
ATOM 819 O O . VAL A 1 104 ? -28.720 -12.933 30.180 1.00 84.38 104 VAL A O 1
ATOM 822 N N . SER A 1 105 ? -30.861 -12.316 30.340 1.00 80.50 105 SER A N 1
ATOM 823 C CA . SER A 1 105 ? -31.128 -12.468 28.905 1.00 80.50 105 SER A CA 1
ATOM 824 C C . SER A 1 105 ? -30.275 -11.517 28.060 1.00 80.50 105 SER A C 1
ATOM 826 O O . SER A 1 105 ? -30.297 -10.301 28.265 1.00 80.50 105 SER A O 1
ATOM 828 N N . TRP A 1 106 ? -29.571 -12.066 27.072 1.00 77.06 106 TRP A N 1
ATOM 829 C CA . TRP A 1 106 ? -28.808 -11.301 26.090 1.00 77.06 106 TRP A CA 1
ATOM 830 C C . TRP A 1 106 ? -29.730 -10.612 25.077 1.00 77.06 106 TRP A C 1
ATOM 832 O O . TRP A 1 106 ? -30.526 -11.279 24.421 1.00 77.06 106 TRP A O 1
ATOM 842 N N . THR A 1 107 ? -29.594 -9.295 24.907 1.00 66.94 107 THR A N 1
ATOM 843 C CA . THR A 1 107 ? -30.409 -8.512 23.955 1.00 66.94 107 THR A CA 1
ATOM 844 C C . THR A 1 107 ? -29.589 -7.527 23.120 1.00 66.94 107 THR A C 1
ATOM 846 O O . THR A 1 107 ? -30.124 -6.518 22.666 1.00 66.94 107 THR A O 1
ATOM 849 N N . LEU A 1 108 ? -28.285 -7.757 22.938 1.00 66.88 108 LEU A N 1
ATOM 850 C CA . LEU A 1 108 ? -27.465 -6.819 22.174 1.00 66.88 108 LEU A CA 1
ATOM 851 C C . LEU A 1 108 ? -27.640 -7.033 20.665 1.00 66.88 108 LEU A C 1
ATOM 853 O O . LEU A 1 108 ? -27.327 -8.101 20.138 1.00 66.88 108 LEU A O 1
ATOM 857 N N . THR A 1 109 ? -28.090 -5.992 19.972 1.00 63.03 109 THR A N 1
ATOM 858 C CA . THR A 1 109 ? -27.975 -5.848 18.517 1.00 63.03 109 THR A CA 1
ATOM 859 C C . THR A 1 109 ? -26.693 -5.094 18.193 1.00 63.03 109 THR A C 1
ATOM 861 O O . THR A 1 109 ? -26.505 -3.973 18.672 1.00 63.03 109 THR A O 1
ATOM 864 N N . ARG A 1 110 ? -25.823 -5.704 17.379 1.00 66.94 110 ARG A N 1
ATOM 865 C CA . ARG A 1 110 ? -24.662 -5.022 16.792 1.00 66.94 110 ARG A CA 1
ATOM 866 C C . ARG A 1 110 ? -25.144 -3.827 15.971 1.00 66.94 110 ARG A C 1
ATOM 868 O O . ARG A 1 110 ? -26.198 -3.897 15.336 1.00 66.94 110 ARG A O 1
ATOM 875 N N . SER A 1 111 ? -24.438 -2.703 16.045 1.00 64.06 111 SER A N 1
ATOM 876 C CA . SER A 1 111 ? -24.825 -1.522 15.268 1.00 64.06 111 SER A CA 1
ATOM 877 C C . SER A 1 111 ? -24.377 -1.679 13.821 1.00 64.06 111 SER A C 1
ATOM 879 O O . SER A 1 111 ? -23.328 -2.253 13.557 1.00 64.06 111 SER A O 1
ATOM 881 N N . LYS A 1 112 ? -25.131 -1.098 12.885 1.00 58.81 112 LYS A N 1
ATOM 882 C CA . LYS A 1 112 ? -24.803 -1.102 11.450 1.00 58.81 112 LYS A CA 1
ATOM 883 C C . LYS A 1 112 ? -23.366 -0.624 11.154 1.00 58.81 112 LYS A C 1
ATOM 885 O O . LYS A 1 112 ? -22.695 -1.190 10.304 1.00 58.81 112 LYS A O 1
ATOM 890 N N . SER A 1 113 ? -22.860 0.335 11.932 1.00 58.06 113 SER A N 1
ATOM 891 C CA . SER A 1 113 ? -21.476 0.827 11.849 1.00 58.06 113 SER A CA 1
ATOM 892 C C . SER A 1 113 ? -20.396 -0.216 12.178 1.00 58.06 113 SER A C 1
ATOM 894 O O . SER A 1 113 ? -19.258 -0.070 11.751 1.00 58.06 113 SER A O 1
ATOM 896 N N . GLU A 1 114 ? -20.720 -1.272 12.931 1.00 63.62 114 GLU A N 1
ATOM 897 C CA . GLU A 1 114 ? -19.784 -2.367 13.235 1.00 63.62 114 GLU A CA 1
ATOM 898 C C . GLU A 1 114 ? -19.694 -3.364 12.076 1.00 63.62 114 GLU A C 1
ATOM 900 O O . GLU A 1 114 ? -18.637 -3.941 11.837 1.00 63.62 114 GLU A O 1
ATOM 905 N N . GLU A 1 115 ? -20.791 -3.549 11.339 1.00 63.69 115 GLU A N 1
ATOM 906 C CA . GLU A 1 115 ? -20.815 -4.357 10.116 1.00 63.69 115 GLU A CA 1
ATOM 907 C C . GLU A 1 115 ? -20.050 -3.653 8.984 1.00 63.69 115 GLU A C 1
ATOM 909 O O . GLU A 1 115 ? -19.322 -4.300 8.233 1.00 63.69 115 GLU A O 1
ATOM 914 N N . GLU A 1 116 ? -20.122 -2.319 8.931 1.00 65.88 116 GLU A N 1
ATOM 915 C CA . GLU A 1 116 ? -19.427 -1.487 7.942 1.00 65.88 116 GLU A CA 1
ATOM 916 C C . GLU A 1 116 ? -17.887 -1.565 8.046 1.00 65.88 116 GLU A C 1
ATOM 918 O O . GLU A 1 116 ? -17.211 -1.432 7.027 1.00 65.88 116 GLU A O 1
ATOM 923 N N . LEU A 1 117 ? -17.308 -1.861 9.221 1.00 68.94 117 LEU A N 1
ATOM 924 C CA . LEU A 1 117 ? -15.849 -2.016 9.392 1.00 68.94 117 LEU A CA 1
ATOM 925 C C . LEU A 1 117 ? -15.275 -3.226 8.637 1.00 68.94 117 LEU A C 1
ATOM 927 O O . LEU A 1 117 ? -14.153 -3.170 8.134 1.00 68.94 117 LEU A O 1
ATOM 931 N N . ARG A 1 118 ? -16.044 -4.319 8.517 1.00 62.97 118 ARG A N 1
ATOM 932 C CA . ARG A 1 118 ? -15.639 -5.484 7.711 1.00 62.97 118 ARG A CA 1
ATOM 933 C C . ARG A 1 118 ? -15.556 -5.120 6.231 1.00 62.97 118 ARG A C 1
ATOM 935 O O . ARG A 1 118 ? -14.641 -5.561 5.540 1.00 62.97 118 ARG A O 1
ATOM 942 N N . ASP A 1 119 ? -16.497 -4.309 5.763 1.00 69.69 119 ASP A N 1
ATOM 943 C CA . ASP A 1 119 ? -16.525 -3.866 4.375 1.00 69.69 119 ASP A CA 1
ATOM 944 C C . ASP A 1 119 ? -15.362 -2.921 4.065 1.00 69.69 119 ASP A C 1
ATOM 946 O O . ASP A 1 119 ? -14.870 -2.925 2.942 1.00 69.69 119 ASP A O 1
ATOM 950 N N . VAL A 1 120 ? -14.911 -2.116 5.034 1.00 72.69 120 VAL A N 1
ATOM 951 C CA . VAL A 1 120 ? -13.794 -1.177 4.845 1.00 72.69 120 VAL A CA 1
ATOM 952 C C . VAL A 1 120 ? -12.493 -1.908 4.511 1.00 72.69 120 VAL A C 1
ATOM 954 O O . VAL A 1 120 ? -11.835 -1.522 3.553 1.00 72.69 120 VAL A O 1
ATOM 957 N N . ASP A 1 121 ? -12.147 -2.979 5.224 1.00 69.94 121 ASP A N 1
ATOM 958 C CA . ASP A 1 121 ? -10.896 -3.718 4.987 1.00 69.94 121 ASP A CA 1
ATOM 959 C C . ASP A 1 121 ? -10.836 -4.337 3.577 1.00 69.94 121 ASP A C 1
ATOM 961 O O . ASP A 1 121 ? -9.913 -4.082 2.801 1.00 69.94 121 ASP A O 1
ATOM 965 N N . ILE A 1 122 ? -11.910 -5.026 3.177 1.00 74.62 122 ILE A N 1
ATOM 966 C CA . ILE A 1 122 ? -12.058 -5.578 1.821 1.00 74.62 122 ILE A CA 1
ATOM 967 C C . ILE A 1 122 ? -11.985 -4.462 0.773 1.00 74.62 122 ILE A C 1
ATOM 969 O O . ILE A 1 122 ? -11.330 -4.601 -0.260 1.00 74.62 122 ILE A O 1
ATOM 973 N N . LYS A 1 123 ? -12.647 -3.329 1.033 1.00 78.69 123 LYS A N 1
ATOM 974 C CA . LYS A 1 123 ? -12.632 -2.183 0.123 1.00 78.69 123 LYS A CA 1
ATOM 975 C C . LYS A 1 123 ? -11.247 -1.544 0.002 1.00 78.69 123 LYS A C 1
ATOM 977 O O . LYS A 1 123 ? -10.952 -1.020 -1.067 1.00 78.69 123 LYS A O 1
ATOM 982 N N . ILE A 1 124 ? -10.414 -1.558 1.045 1.00 76.56 124 ILE A N 1
ATOM 983 C CA . ILE A 1 124 ? -9.029 -1.065 0.977 1.00 76.56 124 ILE A CA 1
ATOM 984 C C . ILE A 1 124 ? -8.199 -1.986 0.089 1.00 76.56 124 ILE A C 1
ATOM 986 O O . ILE A 1 124 ? -7.565 -1.495 -0.842 1.00 76.56 124 ILE A O 1
ATOM 990 N N . GLY A 1 125 ? -8.257 -3.301 0.323 1.00 74.50 125 GLY A N 1
ATOM 991 C CA . GLY A 1 125 ? -7.531 -4.282 -0.489 1.00 74.50 125 GLY A CA 1
ATOM 992 C C . GLY A 1 125 ? -7.904 -4.198 -1.971 1.00 74.50 125 GLY A C 1
ATOM 993 O O . GLY A 1 125 ? -7.025 -4.075 -2.824 1.00 74.50 125 GLY A O 1
ATOM 994 N N . ASN A 1 126 ? -9.206 -4.152 -2.272 1.00 80.56 126 ASN A N 1
ATOM 995 C CA . ASN A 1 126 ? -9.694 -3.980 -3.642 1.00 80.56 126 ASN A CA 1
ATOM 996 C C . ASN A 1 126 ? -9.248 -2.644 -4.238 1.00 80.56 126 ASN A C 1
ATOM 998 O O . ASN A 1 126 ? -8.769 -2.612 -5.361 1.00 80.56 126 ASN A O 1
ATOM 1002 N N . MET A 1 127 ? -9.330 -1.545 -3.485 1.00 79.62 127 MET A N 1
ATOM 1003 C CA . MET A 1 127 ? -8.882 -0.240 -3.967 1.00 79.62 127 MET A CA 1
ATOM 1004 C C . MET A 1 127 ? -7.384 -0.236 -4.298 1.00 79.62 127 MET A C 1
ATOM 1006 O O . MET A 1 127 ? -7.005 0.323 -5.323 1.00 79.62 127 MET A O 1
ATOM 1010 N N . MET A 1 128 ? -6.532 -0.840 -3.465 1.00 76.50 128 MET A N 1
ATOM 1011 C CA . MET A 1 128 ? -5.092 -0.931 -3.732 1.00 76.50 128 MET A CA 1
ATOM 1012 C C . MET A 1 128 ? -4.801 -1.761 -4.988 1.00 76.50 128 MET A C 1
ATOM 1014 O O . MET A 1 128 ? -3.952 -1.365 -5.787 1.00 76.50 128 MET A O 1
ATOM 1018 N N . LEU A 1 129 ? -5.519 -2.873 -5.173 1.00 76.38 129 LEU A N 1
ATOM 1019 C CA . LEU A 1 129 ? -5.390 -3.747 -6.340 1.00 76.38 129 LEU A CA 1
ATOM 1020 C C . LEU A 1 129 ? -5.897 -3.072 -7.624 1.00 76.38 129 LEU A C 1
ATOM 1022 O O . LEU A 1 129 ? -5.169 -3.006 -8.610 1.00 76.38 129 LEU A O 1
ATOM 1026 N N . ASP A 1 130 ? -7.113 -2.524 -7.598 1.00 80.25 130 ASP A N 1
ATOM 1027 C CA . ASP A 1 130 ? -7.761 -1.866 -8.742 1.00 80.25 130 ASP A CA 1
ATOM 1028 C C . ASP A 1 130 ? -6.958 -0.655 -9.234 1.00 80.25 130 ASP A C 1
ATOM 1030 O O . ASP A 1 130 ? -6.992 -0.309 -10.413 1.00 80.25 130 ASP A O 1
ATOM 1034 N N . ASN A 1 131 ? -6.223 -0.011 -8.325 1.00 74.50 131 ASN A N 1
ATOM 1035 C CA . ASN A 1 131 ? -5.350 1.117 -8.632 1.00 74.50 131 ASN A CA 1
ATOM 1036 C C . ASN A 1 131 ? -3.895 0.701 -8.891 1.00 74.50 131 ASN A C 1
ATOM 1038 O O . ASN A 1 131 ? -3.047 1.580 -8.990 1.00 74.50 131 ASN A O 1
ATOM 1042 N N . GLY A 1 132 ? -3.586 -0.600 -8.965 1.00 69.06 132 GLY A N 1
ATOM 1043 C CA . GLY A 1 132 ? -2.254 -1.131 -9.272 1.00 69.06 132 GLY A CA 1
ATOM 1044 C C . GLY A 1 132 ? -1.149 -0.714 -8.294 1.00 69.06 132 GLY A C 1
ATOM 1045 O O . GLY A 1 132 ? 0.026 -0.748 -8.650 1.00 69.06 132 GLY A O 1
ATOM 1046 N N . LEU A 1 133 ? -1.511 -0.323 -7.065 1.00 72.75 133 LEU A N 1
ATOM 1047 C CA . LEU A 1 133 ? -0.550 -0.024 -5.997 1.00 72.75 133 LEU A CA 1
ATOM 1048 C C . LEU A 1 133 ? 0.106 -1.295 -5.447 1.00 72.75 133 LEU A C 1
ATOM 1050 O O . LEU A 1 133 ? 1.211 -1.242 -4.913 1.00 72.75 133 LEU A O 1
ATOM 1054 N N . ILE A 1 134 ? -0.582 -2.430 -5.570 1.00 69.94 134 ILE A N 1
ATOM 1055 C CA . ILE A 1 134 ? -0.066 -3.769 -5.280 1.00 69.94 134 ILE A CA 1
ATOM 1056 C C . ILE A 1 134 ? -0.363 -4.681 -6.470 1.00 69.94 134 ILE A C 1
ATOM 1058 O O . ILE A 1 134 ? -1.388 -4.529 -7.135 1.00 69.94 134 ILE A O 1
ATOM 1062 N N . LYS A 1 135 ? 0.542 -5.627 -6.744 1.00 60.88 135 LYS A N 1
ATOM 1063 C CA . LYS A 1 135 ? 0.411 -6.580 -7.862 1.00 60.88 135 LYS A CA 1
ATOM 1064 C C . LYS A 1 135 ? -0.536 -7.739 -7.524 1.00 60.88 135 LYS A C 1
ATOM 1066 O O . LYS A 1 135 ? -1.145 -8.317 -8.417 1.00 60.88 135 LYS A O 1
ATOM 1071 N N . GLU A 1 136 ? -0.695 -8.036 -6.239 1.00 62.28 136 GLU A N 1
ATOM 1072 C CA . GLU A 1 136 ? -1.610 -9.047 -5.726 1.00 62.28 136 GLU A CA 1
ATOM 1073 C C . GLU A 1 136 ? -2.080 -8.668 -4.322 1.00 62.28 136 GLU A C 1
ATOM 1075 O O . GLU A 1 136 ? -1.355 -8.026 -3.557 1.00 62.28 136 GLU A O 1
ATOM 1080 N N . ILE A 1 137 ? -3.296 -9.084 -3.975 1.00 59.94 137 ILE A N 1
ATOM 1081 C CA . ILE A 1 137 ? -3.710 -9.114 -2.577 1.00 59.94 137 ILE A CA 1
ATOM 1082 C C . ILE A 1 137 ? -3.077 -10.374 -2.001 1.00 59.94 137 ILE A C 1
ATOM 1084 O O . ILE A 1 137 ? -3.564 -11.478 -2.245 1.00 59.94 137 ILE A O 1
ATOM 1088 N N . VAL A 1 138 ? -2.001 -10.214 -1.232 1.00 55.19 138 VAL A N 1
ATOM 1089 C CA . VAL A 1 138 ? -1.559 -11.275 -0.327 1.00 55.19 138 VAL A CA 1
ATOM 1090 C C . VAL A 1 138 ? -2.600 -11.333 0.783 1.00 55.19 138 VAL A C 1
ATOM 1092 O O . VAL A 1 138 ? -2.452 -10.716 1.834 1.00 55.19 138 VAL A O 1
ATOM 1095 N N . THR A 1 139 ? -3.711 -12.025 0.531 1.00 49.12 139 THR A N 1
ATOM 1096 C CA . THR A 1 139 ? -4.494 -12.559 1.637 1.00 49.12 139 THR A CA 1
ATOM 1097 C C . THR A 1 139 ? -3.560 -13.529 2.336 1.00 49.12 139 THR A C 1
ATOM 1099 O O . THR A 1 139 ? -3.098 -14.451 1.655 1.00 49.12 139 THR A O 1
ATOM 1102 N N . PRO A 1 140 ? -3.266 -13.352 3.636 1.00 43.28 140 PRO A N 1
ATOM 1103 C CA . PRO A 1 140 ? -2.726 -14.440 4.426 1.00 43.28 140 PRO A CA 1
ATOM 1104 C C . PRO A 1 140 ? -3.634 -15.631 4.144 1.00 43.28 140 PRO A C 1
ATOM 1106 O O . PRO A 1 140 ? -4.852 -15.577 4.324 1.00 43.28 140 PRO A O 1
ATOM 1109 N N . ASP A 1 141 ? -3.042 -16.618 3.512 1.00 35.47 141 ASP A N 1
ATOM 1110 C CA . ASP A 1 141 ? -3.584 -17.879 3.089 1.00 35.47 141 ASP A CA 1
ATOM 1111 C C . ASP A 1 141 ? -4.449 -18.484 4.186 1.00 35.47 141 ASP A C 1
ATOM 1113 O O . ASP A 1 141 ? -3.937 -19.167 5.053 1.00 35.47 141 ASP A O 1
ATOM 1117 N N . GLY A 1 142 ? -5.759 -18.223 4.129 1.00 36.41 142 GLY A N 1
ATOM 1118 C CA . GLY A 1 142 ? -6.862 -19.153 4.396 1.00 36.41 142 GLY A CA 1
ATOM 1119 C C . GLY A 1 142 ? -6.883 -19.984 5.684 1.00 36.41 142 GLY A C 1
ATOM 1120 O O . GLY A 1 142 ? -7.829 -20.748 5.859 1.00 36.41 142 GLY A O 1
ATOM 1121 N N . SER A 1 143 ? -5.920 -19.873 6.592 1.00 34.16 143 SER A N 1
ATOM 1122 C CA . SER A 1 143 ? -5.929 -20.530 7.884 1.00 34.16 143 SER A CA 1
ATOM 1123 C C . SER A 1 143 ? -6.405 -19.520 8.904 1.00 34.16 143 SER A C 1
ATOM 1125 O O . SER A 1 143 ? -5.648 -18.687 9.406 1.00 34.16 143 SER A O 1
ATOM 1127 N N . GLU A 1 144 ? -7.703 -19.623 9.178 1.00 41.88 144 GLU A N 1
ATOM 1128 C CA . GLU A 1 144 ? -8.258 -19.506 10.515 1.00 41.88 144 GLU A CA 1
ATOM 1129 C C . GLU A 1 144 ? -7.164 -19.623 11.574 1.00 41.88 144 GLU A C 1
ATOM 1131 O O . GLU A 1 144 ? -6.692 -20.701 11.916 1.00 41.88 144 GLU A O 1
ATOM 1136 N N . THR A 1 145 ? -6.807 -18.497 12.151 1.00 32.56 145 THR A N 1
ATOM 1137 C CA . THR A 1 145 ? -7.072 -18.395 13.567 1.00 32.56 145 THR A CA 1
ATOM 1138 C C . THR A 1 145 ? -7.591 -16.989 13.785 1.00 32.56 145 THR A C 1
ATOM 1140 O O . THR A 1 145 ? -6.862 -16.010 13.646 1.00 32.56 145 THR A O 1
ATOM 1143 N N . ASP A 1 146 ? -8.860 -16.889 14.173 1.00 37.53 146 ASP A N 1
ATOM 1144 C CA . ASP A 1 146 ? -9.227 -15.950 15.225 1.00 37.53 146 ASP A CA 1
ATOM 1145 C C . ASP A 1 146 ? -8.285 -16.243 16.413 1.00 37.53 146 ASP A C 1
ATOM 1147 O O . ASP A 1 146 ? -8.657 -16.920 17.374 1.00 37.53 146 ASP A O 1
ATOM 1151 N N . VAL A 1 147 ? -7.013 -15.829 16.334 1.00 38.50 147 VAL A N 1
ATOM 1152 C CA . VAL A 1 147 ? -6.153 -15.760 17.507 1.00 38.50 147 VAL A CA 1
ATOM 1153 C C . VAL A 1 147 ? -6.711 -14.569 18.248 1.00 38.50 147 VAL A C 1
ATOM 1155 O O . VAL A 1 147 ? -6.289 -13.428 18.052 1.00 38.50 147 VAL A O 1
ATOM 1158 N N . PHE A 1 148 ? -7.733 -14.826 19.058 1.00 45.31 148 PHE A N 1
ATOM 1159 C CA . PHE A 1 148 ? -8.080 -13.921 20.128 1.00 45.31 148 PHE A CA 1
ATOM 1160 C C . PHE A 1 148 ? -6.794 -13.712 20.910 1.00 45.31 148 PHE A C 1
ATOM 1162 O O . PHE A 1 148 ? -6.257 -14.618 21.540 1.00 45.31 148 PHE A O 1
ATOM 1169 N N . ASP A 1 149 ? -6.233 -12.525 20.742 1.00 53.38 149 ASP A N 1
ATOM 1170 C CA . ASP A 1 149 ? -5.007 -12.160 21.399 1.00 53.38 149 ASP A CA 1
ATOM 1171 C C . ASP A 1 149 ? -5.300 -12.051 22.895 1.00 53.38 149 ASP A C 1
ATOM 1173 O O . ASP A 1 149 ? -5.828 -11.043 23.370 1.00 53.38 149 ASP A O 1
ATOM 1177 N N . ASP A 1 150 ? -4.968 -13.105 23.640 1.00 56.41 150 ASP A N 1
ATOM 1178 C CA . ASP A 1 150 ? -5.133 -13.169 25.094 1.00 56.41 150 ASP A CA 1
ATOM 1179 C C . ASP A 1 150 ? -4.281 -12.118 25.829 1.00 56.41 150 ASP A C 1
ATOM 1181 O O . ASP A 1 150 ? -4.379 -11.975 27.052 1.00 56.41 150 ASP A O 1
ATOM 1185 N N . ARG A 1 151 ? -3.444 -11.341 25.117 1.00 63.06 151 ARG A N 1
ATOM 1186 C CA . ARG A 1 151 ? -2.724 -10.218 25.716 1.00 63.06 151 ARG A CA 1
ATOM 1187 C C . ARG A 1 151 ? -3.706 -9.235 26.380 1.00 63.06 151 ARG A C 1
ATOM 1189 O O . ARG A 1 151 ? -4.818 -9.008 25.887 1.00 63.06 151 ARG A O 1
ATOM 1196 N N . PRO A 1 152 ? -3.279 -8.608 27.494 1.00 62.03 152 PRO A N 1
ATOM 1197 C CA . PRO A 1 152 ? -4.045 -7.555 28.143 1.00 62.03 152 PRO A CA 1
ATOM 1198 C C . PRO A 1 152 ? -4.390 -6.443 27.160 1.00 62.03 152 PRO A C 1
ATOM 1200 O O . PRO A 1 152 ? -3.527 -6.012 26.388 1.00 62.03 152 PRO A O 1
ATOM 1203 N N . LEU A 1 153 ? -5.617 -5.934 27.253 1.00 67.50 153 LEU A N 1
ATOM 1204 C CA . LEU A 1 153 ? -6.124 -4.878 26.384 1.00 67.50 153 LEU A CA 1
ATOM 1205 C C . LEU A 1 153 ? -5.174 -3.673 26.312 1.00 67.50 153 LEU A C 1
ATOM 1207 O O . LEU A 1 153 ? -4.922 -3.162 25.229 1.00 67.50 153 LEU A O 1
ATOM 1211 N N . VAL A 1 154 ? -4.560 -3.285 27.433 1.00 67.25 154 VAL A N 1
ATOM 1212 C CA . VAL A 1 154 ? -3.576 -2.188 27.508 1.00 67.25 154 VAL A CA 1
ATOM 1213 C C . VAL A 1 154 ? -2.387 -2.391 26.560 1.00 67.25 154 VAL A C 1
ATOM 1215 O O . VAL A 1 154 ? -1.961 -1.459 25.880 1.00 67.25 154 VAL A O 1
ATOM 1218 N N . ARG A 1 155 ? -1.859 -3.619 26.449 1.00 60.00 155 ARG A N 1
ATOM 1219 C CA . ARG A 1 155 ? -0.771 -3.908 25.497 1.00 60.00 155 ARG A CA 1
ATOM 1220 C C . ARG A 1 155 ? -1.255 -3.770 24.064 1.00 60.00 155 ARG A C 1
ATOM 1222 O O . ARG A 1 155 ? -0.524 -3.271 23.223 1.00 60.00 155 ARG A O 1
ATOM 1229 N N . VAL A 1 156 ? -2.482 -4.199 23.802 1.00 67.25 156 VAL A N 1
ATOM 1230 C CA . VAL A 1 156 ? -3.094 -4.156 22.477 1.00 67.25 156 VAL A CA 1
ATOM 1231 C C . VAL A 1 156 ? -3.424 -2.712 22.058 1.00 67.25 156 VAL A C 1
ATOM 1233 O O . VAL A 1 156 ? -3.210 -2.347 20.905 1.00 67.25 156 VAL A O 1
ATOM 1236 N N . ILE A 1 157 ? -3.827 -1.857 23.002 1.00 70.38 157 ILE A N 1
ATOM 1237 C CA . ILE A 1 157 ? -4.006 -0.410 22.811 1.00 70.38 157 ILE A CA 1
ATOM 1238 C C . ILE A 1 157 ? -2.701 0.264 22.365 1.00 70.38 157 ILE A C 1
ATOM 1240 O O . ILE A 1 157 ? -2.721 1.117 21.479 1.00 70.38 157 ILE A O 1
ATOM 1244 N N . HIS A 1 158 ? -1.560 -0.138 22.932 1.00 65.25 158 HIS A N 1
ATOM 1245 C CA . HIS A 1 158 ? -0.259 0.398 22.531 1.00 65.25 158 HIS A CA 1
ATOM 1246 C C . HIS A 1 158 ? 0.049 0.134 21.048 1.00 65.25 158 HIS A C 1
ATOM 1248 O O . HIS A 1 158 ? 0.503 1.036 20.349 1.00 65.25 158 HIS A O 1
ATOM 1254 N N . PHE A 1 159 ? -0.257 -1.070 20.550 1.00 61.69 159 PHE A N 1
ATOM 1255 C CA . PHE A 1 159 ? -0.171 -1.373 19.116 1.00 61.69 159 PHE A CA 1
ATOM 1256 C C . PHE A 1 159 ? -1.177 -0.551 18.298 1.00 61.69 159 PHE A C 1
ATOM 1258 O O . PHE A 1 159 ? -0.808 -0.037 17.246 1.00 61.69 159 PHE A O 1
ATOM 1265 N N . GLY A 1 160 ? -2.384 -0.338 18.842 1.00 64.06 160 GLY A N 1
ATOM 1266 C CA . GLY A 1 160 ? -3.391 0.614 18.362 1.00 64.06 160 GLY A CA 1
ATOM 1267 C C . GLY A 1 160 ? -2.779 1.928 17.893 1.00 64.06 160 GLY A C 1
ATOM 1268 O O . GLY A 1 160 ? -2.892 2.297 16.730 1.00 64.06 160 GLY A O 1
ATOM 1269 N N . ILE A 1 161 ? -2.060 2.594 18.798 1.00 70.44 161 ILE A N 1
ATOM 1270 C CA . ILE A 1 161 ? -1.422 3.899 18.570 1.00 70.44 161 ILE A CA 1
ATOM 1271 C C . ILE A 1 161 ? -0.439 3.863 17.391 1.00 70.44 161 ILE A C 1
ATOM 1273 O O . ILE A 1 161 ? -0.364 4.831 16.633 1.00 70.44 161 ILE A O 1
ATOM 1277 N N . VAL A 1 162 ? 0.296 2.760 17.213 1.00 59.34 162 VAL A N 1
ATOM 1278 C CA . VAL A 1 162 ? 1.271 2.613 16.122 1.00 59.34 162 VAL A CA 1
ATOM 1279 C C . VAL A 1 162 ? 0.578 2.654 14.759 1.00 59.34 162 VAL A C 1
ATOM 1281 O O . VAL A 1 162 ? 1.076 3.327 13.861 1.00 59.34 162 VAL A O 1
ATOM 1284 N N . TRP A 1 163 ? -0.597 2.037 14.604 1.00 74.00 163 TRP A N 1
ATOM 1285 C CA . TRP A 1 163 ? -1.313 2.032 13.318 1.00 74.00 163 TRP A CA 1
ATOM 1286 C C . TRP A 1 163 ? -1.900 3.397 12.926 1.00 74.00 163 TRP A C 1
ATOM 1288 O O . TRP A 1 163 ? -2.112 3.650 11.744 1.00 74.00 163 TRP A O 1
ATOM 1298 N N . TYR A 1 164 ? -2.113 4.308 13.883 1.00 73.31 164 TYR A N 1
ATOM 1299 C CA . TYR A 1 164 ? -2.572 5.679 13.604 1.00 73.31 164 TYR A CA 1
ATOM 1300 C C . TYR A 1 164 ? -1.429 6.705 13.513 1.00 73.31 164 TYR A C 1
ATOM 1302 O O . TYR A 1 164 ? -1.692 7.865 13.182 1.00 73.31 164 TYR A O 1
ATOM 1310 N N . ALA A 1 165 ? -0.182 6.313 13.810 1.00 69.19 165 ALA A N 1
ATOM 1311 C CA . ALA A 1 165 ? 0.932 7.212 14.130 1.00 69.19 165 ALA A CA 1
ATOM 1312 C C . ALA A 1 165 ? 1.307 8.221 13.032 1.00 69.19 165 ALA A C 1
ATOM 1314 O O . ALA A 1 165 ? 1.808 9.299 13.372 1.00 69.19 165 ALA A O 1
ATOM 1315 N N . ASP A 1 166 ? 1.014 7.891 11.773 1.00 69.56 166 ASP A N 1
ATOM 1316 C CA . ASP A 1 166 ? 1.372 8.672 10.583 1.00 69.56 166 ASP A CA 1
ATOM 1317 C C . ASP A 1 166 ? 0.152 9.295 9.888 1.00 69.56 166 ASP A C 1
ATOM 1319 O O . ASP A 1 166 ? 0.176 9.621 8.702 1.00 69.56 166 ASP A O 1
ATOM 1323 N N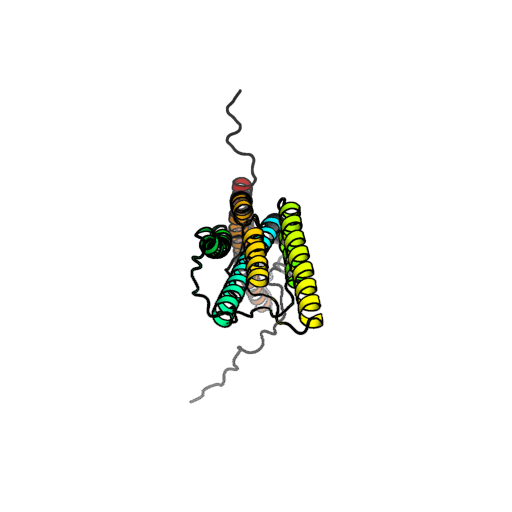 . THR A 1 167 ? -0.946 9.475 10.624 1.00 74.56 167 THR A N 1
ATOM 1324 C CA . THR A 1 167 ? -2.185 10.048 10.085 1.00 74.56 167 THR A CA 1
ATOM 1325 C C . THR A 1 167 ? -2.588 11.312 10.834 1.00 74.56 167 THR A C 1
ATOM 1327 O O . THR A 1 167 ? -2.279 11.479 12.014 1.00 74.56 167 THR A O 1
ATOM 1330 N N . LYS A 1 168 ? -3.371 12.191 10.192 1.00 81.50 168 LYS A N 1
ATOM 1331 C CA . LYS A 1 168 ? -3.973 13.355 10.877 1.00 81.50 168 LYS A CA 1
ATOM 1332 C C . LYS A 1 168 ? -4.928 12.959 12.017 1.00 81.50 168 LYS A C 1
ATOM 1334 O O . LYS A 1 168 ? -5.339 13.805 12.801 1.00 81.50 168 LYS A O 1
ATOM 1339 N N . TYR A 1 169 ? -5.294 11.681 12.081 1.00 84.88 169 TYR A N 1
ATOM 1340 C CA . TYR A 1 169 ? -6.196 11.099 13.066 1.00 84.88 169 TYR A CA 1
ATOM 1341 C C . TYR A 1 169 ? -5.472 10.551 14.296 1.00 84.88 169 TYR A C 1
ATOM 1343 O O . TYR A 1 169 ? -6.136 10.145 15.248 1.00 84.88 169 TYR A O 1
ATOM 1351 N N . LYS A 1 170 ? -4.132 10.567 14.294 1.00 85.12 170 LYS A N 1
ATOM 1352 C CA . LYS A 1 170 ? -3.279 10.100 15.389 1.00 85.12 170 LYS A CA 1
ATOM 1353 C C . LYS A 1 170 ? -3.748 10.595 16.747 1.00 85.12 170 LYS A C 1
ATOM 1355 O O . LYS A 1 170 ? -3.977 9.784 17.635 1.00 85.12 170 LYS A O 1
ATOM 1360 N N . ASP A 1 171 ? -3.902 11.907 16.898 1.00 87.38 171 ASP A N 1
ATOM 1361 C CA . ASP A 1 171 ? -4.197 12.511 18.197 1.00 87.38 171 ASP A CA 1
ATOM 1362 C C . ASP A 1 171 ? -5.603 12.134 18.677 1.00 87.38 171 ASP A C 1
ATOM 1364 O O . ASP A 1 171 ? -5.784 11.743 19.827 1.00 87.38 171 ASP A O 1
ATOM 1368 N N . ALA A 1 172 ? -6.588 12.144 17.772 1.00 88.50 172 ALA A N 1
ATOM 1369 C CA . ALA A 1 172 ? -7.955 11.734 18.085 1.00 88.50 172 ALA A CA 1
ATOM 1370 C C . ALA A 1 172 ? -8.031 10.253 18.494 1.00 88.50 172 ALA A C 1
ATOM 1372 O O . ALA A 1 172 ? -8.671 9.917 19.491 1.00 88.50 172 ALA A O 1
ATOM 1373 N N . ALA A 1 173 ? -7.354 9.369 17.755 1.00 88.31 173 ALA A N 1
ATOM 1374 C CA . ALA A 1 173 ? -7.270 7.954 18.095 1.00 88.31 173 ALA A CA 1
ATOM 1375 C C . ALA A 1 173 ? -6.541 7.751 19.430 1.00 88.31 173 ALA A C 1
ATOM 1377 O O . ALA A 1 173 ? -7.023 7.019 20.290 1.00 88.31 173 ALA A O 1
ATOM 1378 N N . HIS A 1 174 ? -5.427 8.451 19.648 1.00 87.81 174 HIS A N 1
ATOM 1379 C CA . HIS A 1 174 ? -4.646 8.391 20.883 1.00 87.81 174 HIS A CA 1
ATOM 1380 C C . HIS A 1 174 ? -5.458 8.804 22.113 1.00 87.81 174 HIS A C 1
ATOM 1382 O O . HIS A 1 174 ? -5.413 8.124 23.136 1.00 87.81 174 HIS A O 1
ATOM 1388 N N . ASP A 1 175 ? -6.246 9.872 22.012 1.00 90.75 175 ASP A N 1
ATOM 1389 C CA . ASP A 1 175 ? -7.106 10.336 23.103 1.00 90.75 175 ASP A CA 1
ATOM 1390 C C . ASP A 1 175 ? -8.225 9.339 23.431 1.00 90.75 175 ASP A C 1
ATOM 1392 O O . ASP A 1 175 ? -8.554 9.128 24.602 1.00 90.75 175 ASP A O 1
ATOM 1396 N N . ILE A 1 176 ? -8.812 8.700 22.414 1.00 91.19 176 ILE A N 1
ATOM 1397 C CA . ILE A 1 176 ? -9.802 7.630 22.601 1.00 91.19 176 ILE A CA 1
ATOM 1398 C C . ILE A 1 176 ? -9.152 6.430 23.295 1.00 91.19 176 ILE A C 1
ATOM 1400 O O . ILE A 1 176 ? -9.681 5.916 24.280 1.00 91.19 176 ILE A O 1
ATOM 1404 N N . LEU A 1 177 ? -7.987 6.011 22.809 1.00 89.06 177 LEU A N 1
ATOM 1405 C CA . LEU A 1 177 ? -7.244 4.862 23.312 1.00 89.06 177 LEU A CA 1
ATOM 1406 C C . LEU A 1 177 ? -6.776 5.052 24.763 1.00 89.06 177 LEU A C 1
ATOM 1408 O O . LEU A 1 177 ? -6.915 4.133 25.569 1.00 89.06 177 LEU A O 1
ATOM 1412 N N . LYS A 1 178 ? -6.333 6.258 25.136 1.00 89.44 178 LYS A N 1
ATOM 1413 C CA . LYS A 1 178 ? -6.029 6.612 26.531 1.00 89.44 178 LYS A CA 1
ATOM 1414 C C . LYS A 1 178 ? -7.235 6.480 27.454 1.00 89.44 178 LYS A C 1
ATOM 1416 O O . LYS A 1 178 ? -7.110 5.931 28.542 1.00 89.44 178 LYS A O 1
ATOM 1421 N N . LYS A 1 179 ? -8.416 6.928 27.021 1.00 92.06 179 LYS A N 1
ATOM 1422 C CA . LYS A 1 179 ? -9.645 6.775 27.819 1.00 92.06 179 LYS A CA 1
ATOM 1423 C C . LYS A 1 179 ? -10.005 5.306 28.033 1.00 92.06 179 LYS A C 1
ATOM 1425 O O . LYS A 1 179 ? -10.492 4.948 29.101 1.00 92.06 179 LYS A O 1
ATOM 1430 N N . ILE A 1 180 ? -9.767 4.449 27.039 1.00 90.62 180 ILE A N 1
ATOM 1431 C CA . ILE A 1 180 ? -9.970 2.999 27.183 1.00 90.62 180 ILE A CA 1
ATOM 1432 C C . ILE A 1 180 ? -8.974 2.423 28.199 1.00 90.62 180 ILE A C 1
ATOM 1434 O O . ILE A 1 180 ? -9.372 1.637 29.055 1.00 90.62 180 ILE A O 1
ATOM 1438 N N . GLU A 1 181 ? -7.707 2.838 28.154 1.00 89.38 181 GLU A N 1
ATOM 1439 C CA . GLU A 1 181 ? -6.696 2.432 29.137 1.00 89.38 181 GLU A CA 1
ATOM 1440 C C . GLU A 1 181 ? -7.070 2.865 30.566 1.00 89.38 181 GLU A C 1
ATOM 1442 O O . GLU A 1 181 ? -6.970 2.071 31.499 1.00 89.38 181 GLU A O 1
ATOM 1447 N N . GLU A 1 182 ? -7.560 4.092 30.752 1.00 91.62 182 GLU A N 1
ATOM 1448 C CA . GLU A 1 182 ? -8.064 4.580 32.043 1.00 91.62 182 GLU A CA 1
ATOM 1449 C C . GLU A 1 182 ? -9.229 3.726 32.565 1.00 91.62 182 GLU A C 1
ATOM 1451 O O . GLU A 1 182 ? -9.256 3.361 33.742 1.00 91.62 182 GLU A O 1
ATOM 1456 N N . ILE A 1 183 ? -10.165 3.366 31.683 1.00 91.00 183 ILE A N 1
ATOM 1457 C CA . ILE A 1 183 ? -11.297 2.490 31.998 1.00 91.00 183 ILE A CA 1
ATOM 1458 C C . ILE A 1 183 ? -10.810 1.094 32.425 1.00 91.00 183 ILE A C 1
ATOM 1460 O O . ILE A 1 183 ? -11.294 0.560 33.422 1.00 91.00 183 ILE A O 1
ATOM 1464 N N . GLU A 1 184 ? -9.824 0.519 31.731 1.00 89.56 184 GLU A N 1
ATOM 1465 C CA . GLU A 1 184 ? -9.226 -0.778 32.086 1.00 89.56 184 GLU A CA 1
ATOM 1466 C C . GLU A 1 184 ? -8.495 -0.731 33.429 1.00 89.56 184 GLU A C 1
ATOM 1468 O O . GLU A 1 184 ? -8.696 -1.599 34.279 1.00 89.56 184 GLU A O 1
ATOM 1473 N N . ASN A 1 185 ? -7.726 0.329 33.673 1.00 89.81 185 ASN A N 1
ATOM 1474 C CA . ASN A 1 185 ? -7.054 0.536 34.950 1.00 89.81 185 ASN A CA 1
ATOM 1475 C C . ASN A 1 185 ? -8.052 0.663 36.110 1.00 89.81 185 ASN A C 1
ATOM 1477 O O . ASN A 1 185 ? -7.823 0.082 37.173 1.00 89.81 185 ASN A O 1
ATOM 1481 N N . GLN A 1 186 ? -9.167 1.376 35.913 1.00 92.44 186 GLN A N 1
ATOM 1482 C CA . GLN A 1 186 ? -10.223 1.481 36.921 1.00 92.44 186 GLN A CA 1
ATOM 1483 C C . GLN A 1 186 ? -10.881 0.123 37.187 1.00 92.44 186 GLN A C 1
ATOM 1485 O O . GLN A 1 186 ? -11.083 -0.251 38.338 1.00 92.44 186 GLN A O 1
ATOM 1490 N N . HIS A 1 187 ? -11.169 -0.652 36.145 1.00 90.38 187 HIS A N 1
ATOM 1491 C CA . HIS A 1 187 ? -11.786 -1.964 36.306 1.00 90.38 187 HIS A CA 1
ATOM 1492 C C . HIS A 1 187 ? -10.879 -2.965 37.031 1.00 90.38 187 HIS A C 1
ATOM 1494 O O . HIS A 1 187 ? -11.353 -3.745 37.855 1.00 90.38 187 HIS A O 1
ATOM 1500 N N . GLU A 1 188 ? -9.569 -2.921 36.787 1.00 90.19 188 GLU A N 1
ATOM 1501 C CA . GLU A 1 188 ? -8.597 -3.717 37.542 1.00 90.19 188 GLU A CA 1
ATOM 1502 C C . GLU A 1 188 ? -8.514 -3.302 39.019 1.00 90.19 188 GLU A C 1
ATOM 1504 O O . GLU A 1 188 ? -8.304 -4.151 39.888 1.00 90.19 188 GLU A O 1
ATOM 1509 N N . GLN A 1 189 ? -8.714 -2.021 39.338 1.00 91.56 189 GLN A N 1
ATOM 1510 C CA . GLN A 1 189 ? -8.853 -1.575 40.729 1.00 91.56 189 GLN A CA 1
ATOM 1511 C C . GLN A 1 189 ? -10.147 -2.103 41.354 1.00 91.56 189 GLN A C 1
ATOM 1513 O O . GLN A 1 189 ? -10.096 -2.682 42.437 1.00 91.56 189 GLN A O 1
ATOM 1518 N N . ASP A 1 190 ? -11.276 -1.996 40.651 1.00 91.50 190 ASP A N 1
ATOM 1519 C CA . ASP A 1 190 ? -12.569 -2.492 41.130 1.00 91.50 190 ASP A CA 1
ATOM 1520 C C . ASP A 1 190 ? -12.523 -4.010 41.397 1.00 91.50 190 ASP A C 1
ATOM 1522 O O . ASP A 1 190 ? -13.030 -4.483 42.418 1.00 91.50 190 ASP A O 1
ATOM 1526 N N . LYS A 1 191 ? -11.856 -4.784 40.525 1.00 90.44 191 LYS A N 1
ATOM 1527 C CA . LYS A 1 191 ? -11.604 -6.222 40.737 1.00 90.44 191 LYS A CA 1
ATOM 1528 C C . LYS A 1 191 ? -10.803 -6.483 42.009 1.00 90.44 191 LYS A C 1
ATOM 1530 O O . LYS A 1 191 ? -11.153 -7.389 42.765 1.00 90.44 191 LYS A O 1
ATOM 1535 N N . LYS A 1 192 ? -9.734 -5.715 42.246 1.00 91.94 192 LYS A N 1
ATOM 1536 C CA . LYS A 1 192 ? -8.902 -5.851 43.452 1.00 91.94 192 LYS A CA 1
ATOM 1537 C C . LYS A 1 192 ? -9.705 -5.553 44.713 1.00 91.94 192 LYS A C 1
ATOM 1539 O O . LYS A 1 192 ? -9.688 -6.367 45.630 1.00 91.94 192 LYS A O 1
ATOM 1544 N N . SER A 1 193 ? -10.466 -4.461 44.731 1.00 92.00 193 SER A N 1
ATOM 1545 C CA . SER A 1 193 ? -11.311 -4.104 45.875 1.00 92.00 193 SER A CA 1
ATOM 1546 C C . SER A 1 193 ? -12.391 -5.156 46.154 1.00 92.00 193 SER A C 1
ATOM 1548 O O . SER A 1 193 ? -12.592 -5.539 47.303 1.00 92.00 193 SER A O 1
ATOM 1550 N N . ALA A 1 194 ? -13.041 -5.699 45.119 1.00 89.69 194 ALA A N 1
ATOM 1551 C CA . ALA A 1 194 ? -14.007 -6.786 45.291 1.00 89.69 194 ALA A CA 1
ATOM 1552 C C . ALA A 1 194 ? -13.354 -8.056 45.875 1.00 89.69 194 ALA A C 1
ATOM 1554 O O . ALA A 1 194 ? -13.905 -8.681 46.785 1.00 89.69 194 ALA A O 1
ATOM 1555 N N . ALA A 1 195 ? -12.152 -8.401 45.400 1.00 89.81 195 ALA A N 1
ATOM 1556 C CA . ALA A 1 195 ? -11.389 -9.539 45.904 1.00 89.81 195 ALA A CA 1
ATOM 1557 C C . ALA A 1 195 ? -10.970 -9.365 47.376 1.00 89.81 195 ALA A C 1
ATOM 1559 O O . ALA A 1 195 ? -11.054 -10.322 48.144 1.00 89.81 195 ALA A O 1
ATOM 1560 N N . GLU A 1 196 ? -10.580 -8.155 47.788 1.00 92.69 196 GLU A N 1
ATOM 1561 C CA . GLU A 1 196 ? -10.278 -7.817 49.189 1.00 92.69 196 GLU A CA 1
ATOM 1562 C C . GLU A 1 196 ? -11.508 -7.955 50.102 1.00 92.69 196 GLU A C 1
ATOM 1564 O O . GLU A 1 196 ? -11.386 -8.382 51.250 1.00 92.69 196 GLU A O 1
ATOM 1569 N N . GLU A 1 197 ? -12.707 -7.676 49.584 1.00 91.19 197 GLU A N 1
ATOM 1570 C CA . GLU A 1 197 ? -13.978 -7.915 50.282 1.00 91.19 197 GLU A CA 1
ATOM 1571 C C . GLU A 1 197 ? -14.449 -9.383 50.250 1.00 91.19 197 GLU A C 1
ATOM 1573 O O . GLU A 1 197 ? -15.494 -9.708 50.822 1.00 91.19 197 GLU A O 1
ATOM 1578 N N . GLY A 1 198 ? -13.719 -10.277 49.574 1.00 89.00 198 GLY A N 1
ATOM 1579 C CA . GLY A 1 198 ? -14.098 -11.681 49.408 1.00 89.00 198 GLY A CA 1
ATOM 1580 C C . GLY A 1 198 ? -15.358 -11.885 48.559 1.00 89.00 198 GLY A C 1
ATOM 1581 O O . GLY A 1 198 ? -16.036 -12.904 48.702 1.00 89.00 198 GLY A O 1
ATOM 1582 N N . LYS A 1 199 ? -15.698 -10.921 47.694 1.00 88.19 199 LYS A N 1
ATOM 1583 C CA . LYS A 1 199 ? -16.880 -10.965 46.825 1.00 88.19 199 LYS A CA 1
ATOM 1584 C C . LYS A 1 199 ? -16.474 -10.978 45.350 1.00 88.19 199 LYS A C 1
ATOM 1586 O O . LYS A 1 199 ? -15.469 -10.376 44.978 1.00 88.19 199 LYS A O 1
ATOM 1591 N N . PRO A 1 200 ? -17.260 -11.626 44.475 1.00 85.44 200 PRO A N 1
ATOM 1592 C CA . PRO A 1 200 ? -17.099 -11.444 43.041 1.00 85.44 200 PRO A CA 1
ATOM 1593 C C . PRO A 1 200 ? -17.453 -10.004 42.647 1.00 85.44 200 PRO A C 1
ATOM 1595 O O . PRO A 1 200 ? -18.301 -9.367 43.276 1.00 85.44 200 PRO A O 1
ATOM 1598 N N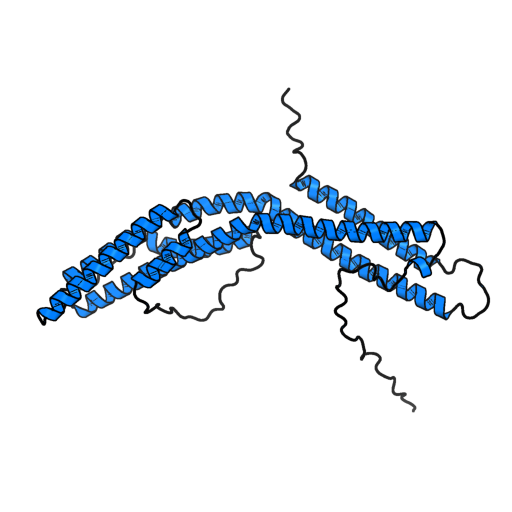 . LEU A 1 201 ? -16.819 -9.505 41.584 1.00 88.31 201 LEU A N 1
ATOM 1599 C CA . LEU A 1 201 ? -17.151 -8.198 41.030 1.00 88.31 201 LEU A CA 1
ATOM 1600 C C . LEU A 1 201 ? -18.593 -8.191 40.504 1.00 88.31 201 LEU A C 1
ATOM 1602 O O . LEU A 1 201 ? -19.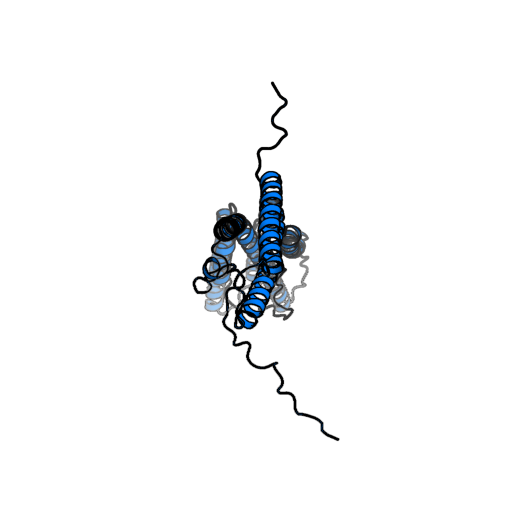029 -9.131 39.838 1.00 88.31 201 LEU A O 1
ATOM 1606 N N . ASP A 1 202 ? -19.324 -7.114 40.785 1.00 89.12 202 ASP A N 1
ATOM 1607 C CA . ASP A 1 202 ? -20.723 -6.994 40.390 1.00 89.12 202 ASP A CA 1
ATOM 1608 C C . ASP A 1 202 ? -20.910 -6.984 38.858 1.00 89.12 202 ASP A C 1
ATOM 1610 O O . ASP A 1 202 ? -20.143 -6.374 38.098 1.00 89.12 202 ASP A O 1
ATOM 1614 N N . PHE A 1 203 ? -21.986 -7.636 38.404 1.00 87.50 203 PHE A N 1
ATOM 1615 C CA . PHE A 1 203 ? -22.340 -7.727 36.988 1.00 87.50 203 PHE A CA 1
ATOM 1616 C C . PHE A 1 203 ? -22.557 -6.345 36.371 1.00 87.50 203 PHE A C 1
ATOM 1618 O O . PHE A 1 203 ? -22.131 -6.109 35.240 1.00 87.50 203 PHE A O 1
ATOM 1625 N N . SER A 1 204 ? -23.208 -5.420 37.086 1.00 89.44 204 SER A N 1
ATOM 1626 C CA . SER A 1 204 ? -23.522 -4.099 36.534 1.00 89.44 204 SER A CA 1
ATOM 1627 C C . SER A 1 204 ? -22.262 -3.266 36.299 1.00 89.44 204 SER A C 1
ATOM 1629 O O . SER A 1 204 ? -22.177 -2.568 35.285 1.00 89.44 204 SER A O 1
ATOM 1631 N N . ILE A 1 205 ? -21.254 -3.414 37.165 1.00 90.25 205 ILE A N 1
ATOM 1632 C CA . ILE A 1 205 ? -19.943 -2.768 37.030 1.00 90.25 205 ILE A CA 1
ATOM 1633 C C . ILE A 1 205 ? -19.213 -3.326 35.807 1.00 90.25 205 ILE A C 1
ATOM 1635 O O . ILE A 1 205 ? -18.843 -2.567 34.912 1.00 90.25 205 ILE A O 1
ATOM 1639 N N . SER A 1 206 ? -19.096 -4.653 35.709 1.00 89.81 206 SER A N 1
ATOM 1640 C CA . SER A 1 206 ? -18.429 -5.325 34.582 1.00 89.81 206 SER A CA 1
ATOM 1641 C C . SER A 1 206 ? -19.121 -5.042 33.243 1.00 89.81 206 SER A C 1
ATOM 1643 O O . SER A 1 206 ? -18.478 -4.787 32.227 1.00 89.81 206 SER A O 1
ATOM 1645 N N . LYS A 1 207 ? -20.457 -4.997 33.238 1.00 91.00 207 LYS A N 1
ATOM 1646 C CA . LYS A 1 207 ? -21.245 -4.631 32.058 1.00 91.00 207 LYS A CA 1
ATOM 1647 C C . LYS A 1 207 ? -21.005 -3.176 31.661 1.00 91.00 207 LYS A C 1
ATOM 1649 O O . LYS A 1 207 ? -20.880 -2.884 30.472 1.00 91.00 207 LYS A O 1
ATOM 1654 N N . LYS A 1 208 ? -20.994 -2.246 32.620 1.00 91.19 208 LYS A N 1
ATOM 1655 C CA . LYS A 1 208 ? -20.753 -0.821 32.352 1.00 91.19 208 LYS A CA 1
ATOM 1656 C C . LYS A 1 208 ? -19.350 -0.604 31.784 1.00 91.19 208 LYS A C 1
ATOM 1658 O O . LYS A 1 208 ? -19.213 0.139 30.817 1.00 91.19 208 LYS A O 1
ATOM 1663 N N . HIS A 1 209 ? -18.356 -1.296 32.340 1.00 91.06 209 HIS A N 1
ATOM 1664 C CA . HIS A 1 209 ? -16.971 -1.306 31.870 1.00 91.06 209 HIS A CA 1
ATOM 1665 C C . HIS A 1 209 ? -16.873 -1.634 30.378 1.00 91.06 209 HIS A C 1
ATOM 1667 O O . HIS A 1 209 ? -16.478 -0.785 29.580 1.00 91.06 209 HIS A O 1
ATOM 1673 N N . ILE A 1 210 ? -17.341 -2.822 29.985 1.00 89.69 210 ILE A N 1
ATOM 1674 C CA . ILE A 1 210 ? -17.255 -3.293 28.597 1.00 89.69 210 ILE A CA 1
ATOM 1675 C C . ILE A 1 210 ? -18.043 -2.375 27.643 1.00 89.69 210 ILE A C 1
ATOM 1677 O O . ILE A 1 210 ? -17.551 -2.024 26.572 1.00 89.69 210 ILE A O 1
ATOM 1681 N N . ASN A 1 211 ? -19.237 -1.909 28.034 1.00 90.19 211 ASN A N 1
ATOM 1682 C CA . ASN A 1 211 ? -20.024 -0.989 27.199 1.00 90.19 211 ASN A CA 1
ATOM 1683 C C . ASN A 1 211 ? -19.317 0.351 26.957 1.00 90.19 211 ASN A C 1
ATOM 1685 O O . ASN A 1 211 ? -19.388 0.887 25.852 1.00 90.19 211 ASN A O 1
ATOM 1689 N N . ASN A 1 212 ? -18.640 0.903 27.967 1.00 91.69 212 ASN A N 1
ATOM 1690 C CA . ASN A 1 212 ? -17.905 2.155 27.807 1.00 91.69 212 ASN A CA 1
ATOM 1691 C C . ASN A 1 212 ? -16.753 2.001 26.805 1.00 91.69 212 ASN A C 1
ATOM 1693 O O . ASN A 1 212 ? -16.558 2.885 25.973 1.00 91.69 212 ASN A O 1
ATOM 1697 N N . GLN A 1 213 ? -16.042 0.872 26.837 1.00 90.50 213 GLN A N 1
ATOM 1698 C CA . GLN A 1 213 ? -14.989 0.585 25.863 1.00 90.50 213 GLN A CA 1
ATOM 1699 C C . GLN A 1 213 ? -15.536 0.442 24.442 1.00 90.50 213 GLN A C 1
ATOM 1701 O O . GLN A 1 213 ? -15.003 1.056 23.521 1.00 90.50 213 GLN A O 1
ATOM 1706 N N . ILE A 1 214 ? -16.632 -0.308 24.266 1.00 89.31 214 ILE A N 1
ATOM 1707 C CA . ILE A 1 214 ? -17.302 -0.457 22.965 1.00 89.31 214 ILE A CA 1
ATOM 1708 C C . ILE A 1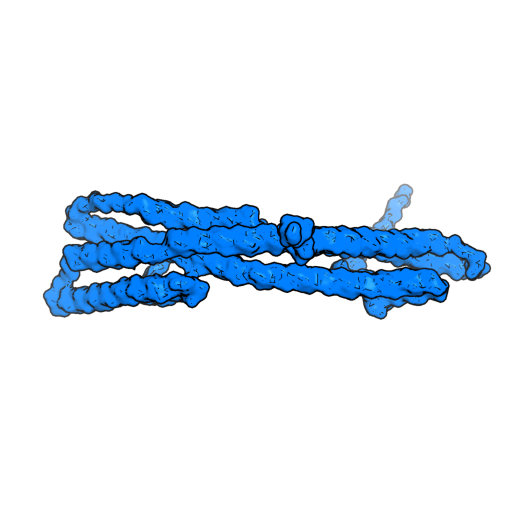 214 ? -17.684 0.919 22.406 1.00 89.31 214 ILE A C 1
ATOM 1710 O O . ILE A 1 214 ? -17.413 1.212 21.243 1.00 89.31 214 ILE A O 1
ATOM 1714 N N . ASN A 1 215 ? -18.278 1.784 23.232 1.00 89.38 215 ASN A N 1
ATOM 1715 C CA . ASN A 1 215 ? -18.680 3.125 22.806 1.00 89.38 215 ASN A CA 1
ATOM 1716 C C . ASN A 1 215 ? -17.487 3.987 22.378 1.00 89.38 215 ASN A C 1
ATOM 1718 O O . ASN A 1 215 ? -17.608 4.727 21.408 1.00 89.38 215 ASN A O 1
ATOM 1722 N N . LEU A 1 216 ? -16.347 3.881 23.063 1.00 90.50 216 LEU A N 1
ATOM 1723 C CA . LEU A 1 216 ? -15.129 4.604 22.696 1.00 90.50 216 LEU A CA 1
ATOM 1724 C C . LEU A 1 216 ? -14.501 4.066 21.408 1.00 90.50 216 LEU A C 1
ATOM 1726 O O . LEU A 1 216 ? -14.162 4.856 20.535 1.00 90.50 216 LEU A O 1
ATOM 1730 N N . LEU A 1 217 ? -14.401 2.745 21.237 1.00 88.31 217 LEU A N 1
ATOM 1731 C CA . LEU A 1 217 ? -13.864 2.151 20.006 1.00 88.31 217 LEU A CA 1
ATOM 1732 C C . LEU A 1 217 ? -14.694 2.518 18.773 1.00 88.31 217 LEU A C 1
ATOM 1734 O O . LEU A 1 217 ? -14.133 2.735 17.706 1.00 88.31 217 LEU A O 1
ATOM 1738 N N . LYS A 1 218 ? -16.017 2.664 18.918 1.00 86.06 218 LYS A N 1
ATOM 1739 C CA . LYS A 1 218 ? -16.895 3.157 17.841 1.00 86.06 218 LYS A CA 1
ATOM 1740 C C . LYS A 1 218 ? -16.606 4.590 17.406 1.00 86.06 218 LYS A C 1
ATOM 1742 O O . LYS A 1 218 ? -17.045 4.981 16.332 1.00 86.06 218 LYS A O 1
ATOM 1747 N N . MET A 1 219 ? -15.930 5.375 18.241 1.00 88.19 219 MET A N 1
ATOM 1748 C CA . MET A 1 219 ? -15.530 6.741 17.911 1.00 88.19 219 MET A CA 1
ATOM 1749 C C . MET A 1 219 ? -14.194 6.794 17.163 1.00 88.19 219 MET A C 1
ATOM 1751 O O . MET A 1 219 ? -13.772 7.886 16.786 1.00 88.19 219 MET A O 1
ATOM 1755 N N . LEU A 1 220 ? -13.506 5.660 16.974 1.00 87.75 220 LEU A N 1
ATOM 1756 C CA . LEU A 1 220 ? -12.273 5.638 16.194 1.00 87.75 220 LEU A CA 1
ATOM 1757 C C . LEU A 1 220 ? -12.564 6.030 14.736 1.00 87.75 220 LEU A C 1
ATOM 1759 O O . LEU A 1 220 ? -13.516 5.517 14.145 1.00 87.75 220 LEU A O 1
ATOM 1763 N N . PRO A 1 221 ? -11.738 6.899 14.131 1.00 84.00 221 PRO A N 1
ATOM 1764 C CA . PRO A 1 221 ? -12.057 7.567 12.869 1.00 84.00 221 PRO A CA 1
ATOM 1765 C C . PRO A 1 221 ? -11.749 6.711 11.628 1.00 84.00 221 PRO A C 1
ATOM 1767 O O . PRO A 1 221 ? -11.236 7.207 10.626 1.00 84.00 221 PRO A O 1
ATOM 1770 N N . VAL A 1 222 ? -12.019 5.402 11.683 1.00 80.31 222 VAL A N 1
ATOM 1771 C CA . VAL A 1 222 ? -11.693 4.458 10.598 1.00 80.31 222 VAL A CA 1
ATOM 1772 C C . VAL A 1 222 ? -12.418 4.837 9.300 1.00 80.31 222 VAL A C 1
ATOM 1774 O O . VAL A 1 222 ? -11.836 4.758 8.218 1.00 80.31 222 VAL A O 1
ATOM 1777 N N . GLY A 1 223 ? -13.672 5.293 9.397 1.00 78.75 223 GLY A N 1
ATOM 1778 C CA . GLY A 1 223 ? -14.467 5.711 8.241 1.00 78.75 223 GLY A CA 1
ATOM 1779 C C . GLY A 1 223 ? -13.938 6.987 7.585 1.00 78.75 223 GLY A C 1
ATOM 1780 O O . GLY A 1 223 ? -13.785 7.043 6.364 1.00 78.75 223 GLY A O 1
ATOM 1781 N N . GLU A 1 224 ? -13.607 8.002 8.382 1.00 81.62 224 GLU A N 1
ATOM 1782 C CA . GLU A 1 224 ? -13.020 9.246 7.889 1.00 81.62 224 GLU A CA 1
ATOM 1783 C C . GLU A 1 224 ? -11.636 9.006 7.284 1.00 81.62 224 GLU A C 1
ATOM 1785 O O . GLU A 1 224 ? -11.345 9.535 6.212 1.00 81.62 224 GLU A O 1
ATOM 1790 N N . MET A 1 225 ? -10.808 8.176 7.928 1.00 80.62 225 MET A N 1
ATOM 1791 C CA . MET A 1 225 ? -9.524 7.765 7.368 1.00 80.62 225 MET A CA 1
ATOM 1792 C C . MET A 1 225 ? -9.706 7.094 6.009 1.00 80.62 225 MET A C 1
ATOM 1794 O O . MET A 1 225 ? -9.018 7.455 5.059 1.00 80.62 225 MET A O 1
ATOM 1798 N N . TYR A 1 226 ? -10.648 6.155 5.888 1.00 81.69 226 TYR A N 1
ATOM 1799 C CA . TYR A 1 226 ? -10.923 5.485 4.620 1.00 81.69 226 TYR A CA 1
ATOM 1800 C C . TYR A 1 226 ? -11.267 6.479 3.503 1.00 81.69 226 TYR A C 1
ATOM 1802 O O . TYR A 1 226 ? -10.690 6.404 2.418 1.00 81.69 226 TYR A O 1
ATOM 1810 N N . GLN A 1 227 ? -12.135 7.456 3.777 1.00 80.50 227 GLN A N 1
ATOM 1811 C CA . GLN A 1 227 ? -12.516 8.476 2.796 1.00 80.50 227 GLN A CA 1
ATOM 1812 C C . GLN A 1 227 ? -11.333 9.351 2.351 1.00 80.50 227 GLN A C 1
ATOM 1814 O O . GLN A 1 227 ? -11.213 9.694 1.172 1.00 80.50 227 GLN A O 1
ATOM 1819 N N . ASP A 1 228 ? -10.454 9.711 3.283 1.00 76.00 228 ASP A N 1
ATOM 1820 C CA . ASP A 1 228 ? -9.229 10.456 3.000 1.00 76.00 228 ASP A CA 1
ATOM 1821 C C . ASP A 1 228 ? -8.247 9.643 2.146 1.00 76.00 228 ASP A C 1
ATOM 1823 O O . ASP A 1 228 ? -7.677 10.155 1.177 1.00 76.00 228 ASP A O 1
ATOM 1827 N N . PHE A 1 229 ? -8.073 8.363 2.477 1.00 77.31 229 PHE A N 1
ATOM 1828 C CA . PHE A 1 229 ? -7.157 7.478 1.767 1.00 77.31 229 PHE A CA 1
ATOM 1829 C C . PHE A 1 229 ? -7.631 7.143 0.355 1.00 77.31 229 PHE A C 1
ATOM 1831 O O . PHE A 1 229 ? -6.799 7.072 -0.546 1.00 77.31 229 PHE A O 1
ATOM 1838 N N . GLN A 1 230 ? -8.943 7.055 0.116 1.00 78.38 230 GLN A N 1
ATOM 1839 C CA . GLN A 1 230 ? -9.486 6.952 -1.243 1.00 78.38 230 GLN A CA 1
ATOM 1840 C C . GLN A 1 230 ? -8.996 8.082 -2.153 1.00 78.38 230 GLN A C 1
ATOM 1842 O O . GLN A 1 230 ? -8.553 7.833 -3.277 1.00 78.38 230 GLN A O 1
ATOM 1847 N N . ASN A 1 231 ? -9.025 9.320 -1.653 1.00 74.94 231 ASN A N 1
ATOM 1848 C CA . ASN A 1 231 ? -8.568 10.479 -2.414 1.00 74.94 231 ASN A CA 1
ATOM 1849 C C . ASN A 1 231 ? -7.060 10.414 -2.681 1.00 74.94 231 ASN A C 1
ATOM 1851 O O . ASN A 1 231 ? -6.620 10.699 -3.794 1.00 74.94 231 ASN A O 1
ATOM 1855 N N . LEU A 1 232 ? -6.272 10.009 -1.683 1.00 73.75 232 LEU A N 1
ATOM 1856 C CA . LEU A 1 232 ? -4.822 9.891 -1.812 1.00 73.75 232 LEU A CA 1
ATOM 1857 C C . LEU A 1 232 ? -4.428 8.810 -2.827 1.00 73.75 232 LEU A C 1
ATOM 1859 O O . LEU A 1 232 ? -3.590 9.071 -3.688 1.00 73.75 232 LEU A O 1
ATOM 1863 N N . VAL A 1 233 ? -5.071 7.640 -2.782 1.00 73.00 233 VAL A N 1
ATOM 1864 C CA . VAL A 1 233 ? -4.842 6.550 -3.741 1.00 73.00 233 VAL A CA 1
ATOM 1865 C C . VAL A 1 233 ? -5.226 6.969 -5.151 1.00 73.00 233 VAL A C 1
ATOM 1867 O O . VAL A 1 233 ? -4.430 6.785 -6.065 1.00 73.00 233 VAL A O 1
ATOM 1870 N N . HIS A 1 234 ? -6.387 7.599 -5.340 1.00 73.38 234 HIS A N 1
ATOM 1871 C CA . HIS A 1 234 ? -6.790 8.083 -6.663 1.00 73.38 234 HIS A CA 1
ATOM 1872 C C . HIS A 1 234 ? -5.807 9.112 -7.232 1.00 73.38 234 HIS A C 1
ATOM 1874 O O . HIS A 1 234 ? -5.525 9.102 -8.429 1.00 73.38 234 HIS A O 1
ATOM 1880 N N . ILE A 1 235 ? -5.274 10.008 -6.397 1.00 70.06 235 ILE A N 1
ATOM 1881 C CA . ILE A 1 235 ? -4.286 11.004 -6.829 1.00 70.06 235 ILE A CA 1
ATOM 1882 C C . ILE A 1 235 ? -2.947 10.336 -7.164 1.00 70.06 235 ILE A C 1
ATOM 1884 O O . ILE A 1 235 ? -2.364 10.646 -8.202 1.00 70.06 235 ILE A O 1
ATOM 1888 N N . ALA A 1 236 ? -2.475 9.418 -6.319 1.00 68.25 236 ALA A N 1
ATOM 1889 C CA . ALA A 1 236 ? -1.204 8.722 -6.506 1.00 68.25 236 ALA A CA 1
ATOM 1890 C C . ALA A 1 236 ? -1.228 7.789 -7.734 1.00 68.25 236 ALA A C 1
ATOM 1892 O O . ALA A 1 236 ? -0.306 7.803 -8.552 1.00 68.25 236 ALA A O 1
ATOM 1893 N N . ALA A 1 237 ? -2.312 7.031 -7.912 1.00 69.19 237 ALA A N 1
ATOM 1894 C CA . ALA A 1 237 ? -2.432 6.009 -8.948 1.00 69.19 237 ALA A CA 1
ATOM 1895 C C . ALA A 1 237 ? -2.586 6.579 -10.362 1.00 69.19 237 ALA A C 1
ATOM 1897 O O . ALA A 1 237 ? -1.987 6.065 -11.302 1.00 69.19 237 ALA A O 1
ATOM 1898 N N . ARG A 1 238 ? -3.316 7.691 -10.523 1.00 68.69 238 ARG A N 1
ATOM 1899 C CA . ARG A 1 238 ? -3.740 8.215 -11.837 1.00 68.69 238 ARG A CA 1
ATOM 1900 C C . ARG A 1 238 ? -2.605 8.614 -12.786 1.00 68.69 238 ARG A C 1
ATOM 1902 O O . ARG A 1 238 ? -2.858 8.846 -13.964 1.00 68.69 238 ARG A O 1
ATOM 1909 N N . LYS A 1 239 ? -1.380 8.772 -12.286 1.00 69.06 239 LYS A N 1
ATOM 1910 C CA . LYS A 1 239 ? -0.239 9.229 -13.091 1.00 69.06 239 LYS A CA 1
ATOM 1911 C C . LYS A 1 239 ? 0.982 8.328 -12.987 1.00 69.06 239 LYS A C 1
ATOM 1913 O O . LYS A 1 239 ? 1.672 8.148 -13.984 1.00 69.06 239 LYS A O 1
ATOM 1918 N N . HIS A 1 240 ? 1.257 7.783 -11.807 1.00 80.25 240 HIS A N 1
ATOM 1919 C CA . HIS A 1 240 ? 2.474 7.010 -11.593 1.00 80.25 240 HIS A CA 1
ATOM 1920 C C . HIS A 1 240 ? 2.290 5.538 -11.942 1.00 80.25 240 HIS A C 1
ATOM 1922 O O . HIS A 1 240 ? 3.149 4.990 -12.617 1.00 80.25 240 HIS A O 1
ATOM 1928 N N . VAL A 1 241 ? 1.173 4.914 -11.561 1.00 81.69 241 VAL A N 1
ATOM 1929 C CA . VAL A 1 241 ? 0.975 3.469 -11.766 1.00 81.69 241 VAL A CA 1
ATOM 1930 C C . VAL A 1 241 ? 0.915 3.115 -13.250 1.00 81.69 241 VAL A C 1
ATOM 1932 O O . VAL A 1 241 ? 1.654 2.241 -13.694 1.00 81.69 241 VAL A O 1
ATOM 1935 N N . ASP A 1 242 ? 0.096 3.830 -14.027 1.00 80.81 242 ASP A N 1
ATOM 1936 C CA . ASP A 1 242 ? -0.028 3.593 -15.472 1.00 80.81 242 ASP A CA 1
ATOM 1937 C C . ASP A 1 242 ? 1.317 3.747 -16.193 1.00 80.81 242 ASP A C 1
ATOM 1939 O O . ASP A 1 242 ? 1.664 2.925 -17.044 1.00 80.81 242 ASP A O 1
ATOM 1943 N N . PHE A 1 243 ? 2.089 4.772 -15.817 1.00 87.38 243 PHE A N 1
ATOM 1944 C CA . PHE A 1 243 ? 3.436 4.973 -16.335 1.00 87.38 243 PHE A CA 1
ATOM 1945 C C . PHE A 1 243 ? 4.365 3.823 -15.938 1.00 87.38 243 PHE A C 1
ATOM 1947 O O . PHE A 1 243 ? 4.987 3.242 -16.818 1.00 87.38 243 PHE A O 1
ATOM 1954 N N . ILE A 1 244 ? 4.444 3.479 -14.646 1.00 87.56 244 ILE A N 1
ATOM 1955 C CA . ILE A 1 244 ? 5.334 2.432 -14.120 1.00 87.56 244 ILE A CA 1
ATOM 1956 C C . ILE A 1 244 ? 5.073 1.113 -14.843 1.00 87.56 244 ILE A C 1
ATOM 1958 O O . ILE A 1 244 ? 5.997 0.549 -15.415 1.00 87.56 244 ILE A O 1
ATOM 1962 N N . LEU A 1 245 ? 3.820 0.656 -14.906 1.00 83.56 245 LEU A N 1
ATOM 1963 C CA . LEU A 1 245 ? 3.479 -0.636 -15.510 1.00 83.56 245 LEU A CA 1
ATOM 1964 C C . LEU A 1 245 ? 3.878 -0.719 -16.988 1.00 83.56 245 LEU A C 1
ATOM 1966 O O . LEU A 1 245 ? 4.381 -1.746 -17.451 1.00 83.56 245 LEU A O 1
ATOM 1970 N N . LYS A 1 246 ? 3.656 0.357 -17.747 1.00 87.19 246 LYS A N 1
ATOM 1971 C CA . LYS A 1 246 ? 4.024 0.401 -19.165 1.00 87.19 246 LYS A CA 1
ATOM 1972 C C . LYS A 1 246 ? 5.525 0.564 -19.366 1.00 87.19 246 LYS A C 1
ATOM 1974 O O . LYS A 1 246 ? 6.086 -0.116 -20.219 1.00 87.19 246 LYS A O 1
ATOM 1979 N N . ALA A 1 247 ? 6.168 1.418 -18.576 1.00 87.88 247 ALA A N 1
ATOM 1980 C CA . ALA A 1 247 ? 7.605 1.641 -18.604 1.00 87.88 247 ALA A CA 1
ATOM 1981 C C . ALA A 1 247 ? 8.375 0.363 -18.238 1.00 87.88 247 ALA A C 1
ATOM 1983 O O . ALA A 1 247 ? 9.259 -0.039 -18.990 1.00 87.88 247 ALA A O 1
ATOM 1984 N N . GLU A 1 248 ? 7.995 -0.329 -17.155 1.00 85.94 248 GLU A N 1
ATOM 1985 C CA . GLU A 1 248 ? 8.553 -1.633 -16.772 1.00 85.94 248 GLU A CA 1
ATOM 1986 C C . GLU A 1 248 ? 8.413 -2.643 -17.914 1.00 85.94 248 GLU A C 1
ATOM 1988 O O . GLU A 1 248 ? 9.360 -3.361 -18.242 1.00 85.94 248 GLU A O 1
ATOM 1993 N N . LYS A 1 249 ? 7.230 -2.716 -18.535 1.00 86.50 249 LYS A N 1
ATOM 1994 C CA . LYS A 1 249 ? 6.985 -3.627 -19.654 1.00 86.50 249 LYS A CA 1
ATOM 1995 C C . LYS A 1 249 ? 7.900 -3.316 -20.840 1.00 86.50 249 LYS A C 1
ATOM 1997 O O . LYS A 1 249 ? 8.562 -4.225 -21.335 1.00 86.50 249 LYS A O 1
ATOM 2002 N N . GLU A 1 250 ? 7.961 -2.057 -21.264 1.00 88.00 250 GLU A N 1
ATOM 2003 C CA . GLU A 1 250 ? 8.754 -1.617 -22.416 1.00 88.00 250 GLU A CA 1
ATOM 2004 C C . GLU A 1 250 ? 10.259 -1.838 -22.189 1.00 88.00 250 GLU A C 1
ATOM 2006 O O . GLU A 1 250 ? 10.959 -2.350 -23.069 1.00 88.00 250 GLU A O 1
ATOM 2011 N N . ILE A 1 251 ? 10.759 -1.529 -20.986 1.00 87.00 251 ILE A N 1
ATOM 2012 C CA . ILE A 1 251 ? 12.151 -1.783 -20.598 1.00 87.00 251 ILE A CA 1
ATOM 2013 C C . ILE A 1 251 ? 12.453 -3.288 -20.636 1.00 87.00 251 ILE A C 1
ATOM 2015 O O . ILE A 1 251 ? 13.410 -3.714 -21.290 1.00 87.00 251 ILE A O 1
ATOM 2019 N N . ASN A 1 252 ? 11.620 -4.116 -19.997 1.00 85.31 252 ASN A N 1
ATOM 2020 C CA . ASN A 1 252 ? 11.817 -5.567 -19.951 1.00 85.31 252 ASN A CA 1
ATOM 2021 C C . ASN A 1 252 ? 11.753 -6.216 -21.344 1.00 85.31 252 ASN A C 1
ATOM 2023 O O . ASN A 1 252 ? 12.563 -7.089 -21.668 1.00 85.31 252 ASN A O 1
ATOM 2027 N N . GLU A 1 253 ? 10.808 -5.802 -22.192 1.00 86.31 253 GLU A N 1
ATOM 2028 C CA . GLU A 1 253 ? 10.702 -6.281 -23.574 1.00 86.31 253 GLU A CA 1
ATOM 2029 C C . GLU A 1 253 ? 11.908 -5.858 -24.421 1.00 86.31 253 GLU A C 1
ATOM 2031 O O . GLU A 1 253 ? 12.373 -6.629 -25.273 1.00 86.31 253 GLU A O 1
ATOM 2036 N N . THR A 1 254 ? 12.454 -4.667 -24.167 1.00 87.38 254 THR A N 1
ATOM 2037 C CA . THR A 1 254 ? 13.654 -4.160 -24.839 1.00 87.38 254 THR A CA 1
ATOM 2038 C C . THR A 1 254 ? 14.890 -4.949 -24.442 1.00 87.38 254 THR A C 1
ATOM 2040 O O . THR A 1 254 ? 15.566 -5.461 -25.338 1.00 87.38 254 THR A O 1
ATOM 2043 N N . TYR A 1 255 ? 15.130 -5.163 -23.142 1.00 84.50 255 TYR A N 1
ATOM 2044 C CA . TYR A 1 255 ? 16.207 -6.041 -22.674 1.00 84.50 255 TYR A CA 1
ATOM 2045 C C . TYR A 1 255 ? 16.107 -7.425 -23.321 1.00 84.50 255 TYR A C 1
ATOM 2047 O O . TYR A 1 255 ? 17.047 -7.861 -23.985 1.00 84.50 255 TYR A O 1
ATOM 2055 N N . ARG A 1 256 ? 14.941 -8.083 -23.239 1.00 84.31 256 ARG A N 1
ATOM 2056 C CA . ARG A 1 256 ? 14.725 -9.412 -23.842 1.00 84.31 256 ARG A CA 1
ATOM 2057 C C . ARG A 1 256 ? 15.042 -9.433 -25.335 1.00 84.31 256 ARG A C 1
ATOM 2059 O O . ARG A 1 256 ? 15.774 -10.307 -25.797 1.00 84.31 256 ARG A O 1
ATOM 2066 N N . SER A 1 257 ? 14.518 -8.467 -26.088 1.00 84.94 257 SER A N 1
ATOM 2067 C CA . SER A 1 257 ? 14.738 -8.385 -27.537 1.00 84.94 257 SER A CA 1
ATOM 2068 C C . SER A 1 257 ? 16.219 -8.199 -27.869 1.00 84.94 257 SER A C 1
ATOM 2070 O O . SER A 1 257 ? 16.754 -8.886 -28.738 1.00 84.94 257 SER A O 1
ATOM 2072 N N . MET A 1 258 ? 16.899 -7.295 -27.165 1.00 83.50 258 MET A N 1
ATOM 2073 C CA . MET A 1 258 ? 18.305 -6.995 -27.418 1.00 83.50 258 MET A CA 1
ATOM 2074 C C . MET A 1 258 ? 19.224 -8.151 -27.029 1.00 83.50 258 MET A C 1
ATOM 2076 O O . MET A 1 258 ? 20.158 -8.442 -27.770 1.00 83.50 258 MET A O 1
ATOM 2080 N N . ILE A 1 259 ? 18.936 -8.875 -25.943 1.00 82.94 259 ILE A N 1
ATOM 2081 C CA . ILE A 1 259 ? 19.673 -10.093 -25.571 1.00 82.94 259 ILE A CA 1
ATOM 2082 C C . ILE A 1 259 ? 19.566 -11.147 -26.675 1.00 82.94 259 ILE A C 1
ATOM 2084 O O . ILE A 1 259 ? 20.573 -11.765 -27.023 1.00 82.94 259 ILE A O 1
ATOM 2088 N N . VAL A 1 260 ? 18.372 -11.350 -27.245 1.00 83.25 260 VAL A N 1
ATOM 2089 C CA . VAL A 1 260 ? 18.160 -12.313 -28.338 1.00 83.25 260 VAL A CA 1
ATOM 2090 C C . VAL A 1 260 ? 18.977 -11.926 -29.571 1.00 83.25 260 VAL A C 1
ATOM 2092 O O . VAL A 1 260 ? 19.717 -12.762 -30.091 1.00 83.25 260 VAL A O 1
ATOM 2095 N N . ILE A 1 261 ? 18.907 -10.664 -30.004 1.00 81.44 261 ILE A N 1
ATOM 2096 C CA . ILE A 1 261 ? 19.658 -10.188 -31.177 1.00 81.44 261 ILE A CA 1
ATOM 2097 C C . ILE A 1 261 ? 21.171 -10.260 -30.912 1.00 81.44 261 ILE A C 1
ATOM 2099 O O . ILE A 1 261 ? 21.935 -10.714 -31.760 1.00 81.44 261 ILE A O 1
ATOM 2103 N N . ARG A 1 262 ? 21.620 -9.909 -29.702 1.00 79.69 262 ARG A N 1
ATOM 2104 C CA . ARG A 1 262 ? 23.021 -10.042 -29.283 1.00 79.69 262 ARG A CA 1
ATOM 2105 C C . ARG A 1 262 ? 23.508 -11.491 -29.335 1.00 79.69 262 ARG A C 1
ATOM 2107 O O . ARG A 1 262 ? 24.617 -11.752 -29.792 1.00 79.69 262 ARG A O 1
ATOM 2114 N N . ARG A 1 263 ? 22.707 -12.450 -28.859 1.00 80.12 263 ARG A N 1
ATOM 2115 C CA . ARG A 1 263 ? 23.052 -13.881 -28.937 1.00 80.12 263 ARG A CA 1
ATOM 2116 C C . ARG A 1 263 ? 23.205 -14.328 -30.396 1.00 80.12 263 ARG A C 1
ATOM 2118 O O . ARG A 1 263 ? 24.126 -15.081 -30.699 1.00 80.12 263 ARG A O 1
ATOM 2125 N N . GLN A 1 264 ? 22.360 -13.828 -31.301 1.00 79.94 264 GLN A N 1
ATOM 2126 C CA . GLN A 1 264 ? 22.489 -14.084 -32.742 1.00 79.94 264 GLN A CA 1
ATOM 2127 C C . GLN A 1 264 ? 23.766 -13.470 -33.327 1.00 79.94 264 GLN A C 1
ATOM 2129 O O . GLN A 1 264 ? 24.477 -14.158 -34.055 1.00 79.94 264 GLN A O 1
ATOM 2134 N N . PHE A 1 265 ? 24.100 -12.229 -32.955 1.00 78.19 265 PHE A N 1
ATOM 2135 C CA . PHE A 1 265 ? 25.359 -11.589 -33.346 1.00 78.19 265 PHE A CA 1
ATOM 2136 C C . PHE A 1 265 ? 26.566 -12.465 -32.978 1.00 78.19 265 PHE A C 1
ATOM 2138 O O . PHE A 1 265 ? 27.388 -12.786 -33.835 1.00 78.19 265 PHE A O 1
ATOM 2145 N N . TRP A 1 266 ? 26.647 -12.927 -31.725 1.00 75.94 266 TRP A N 1
ATOM 2146 C CA . TRP A 1 266 ? 27.768 -13.758 -31.275 1.00 75.94 266 TRP A CA 1
ATOM 2147 C C . TRP A 1 266 ? 27.830 -15.113 -31.970 1.00 75.94 266 TRP A C 1
ATOM 2149 O O . TRP A 1 266 ? 28.921 -15.584 -32.292 1.00 75.94 266 TRP A O 1
ATOM 2159 N N . LYS A 1 267 ? 26.675 -15.721 -32.253 1.00 77.12 267 LYS A N 1
ATOM 2160 C CA . LYS A 1 267 ? 26.605 -16.953 -33.038 1.00 77.12 267 LYS A CA 1
ATOM 2161 C C . LYS A 1 267 ? 27.188 -16.749 -34.440 1.00 77.12 267 LYS A C 1
ATOM 2163 O O . LYS A 1 267 ? 28.058 -17.513 -34.847 1.00 77.12 267 LYS A O 1
ATOM 2168 N N . HIS A 1 268 ? 26.776 -15.691 -35.140 1.00 73.88 268 HIS A N 1
ATOM 2169 C CA . HIS A 1 268 ? 27.319 -15.361 -36.460 1.00 73.88 268 HIS A CA 1
ATOM 2170 C C . HIS A 1 268 ? 28.820 -15.069 -36.412 1.00 73.88 268 HIS A C 1
ATOM 2172 O O . HIS A 1 268 ? 29.565 -15.515 -37.284 1.00 73.88 268 HIS A O 1
ATOM 2178 N N . TYR A 1 269 ? 29.290 -14.380 -35.371 1.00 72.62 269 TYR A N 1
ATOM 2179 C CA . TYR A 1 269 ? 30.713 -14.107 -35.193 1.00 72.62 269 TYR A CA 1
ATOM 2180 C C . TYR A 1 269 ? 31.532 -15.394 -35.034 1.00 72.62 269 TYR A C 1
ATOM 2182 O O . TYR A 1 269 ? 32.538 -15.577 -35.720 1.00 72.62 269 TYR A O 1
ATOM 2190 N N . GLN A 1 270 ? 31.089 -16.312 -34.170 1.00 71.12 270 GLN A N 1
ATOM 2191 C CA . GLN A 1 270 ? 31.753 -17.602 -33.956 1.00 71.12 270 GLN A CA 1
ATOM 2192 C C . GLN A 1 270 ? 31.764 -18.463 -35.225 1.00 71.12 270 GLN A C 1
ATOM 2194 O O . GLN A 1 270 ? 32.780 -19.086 -35.537 1.00 71.12 270 GLN A O 1
ATOM 2199 N N . GLU A 1 271 ? 30.662 -18.468 -35.981 1.00 70.44 271 GLU A N 1
ATOM 2200 C CA . GLU A 1 271 ? 30.580 -19.134 -37.281 1.00 70.44 271 GLU A CA 1
ATOM 2201 C C . GLU A 1 271 ? 31.649 -18.570 -38.234 1.00 70.44 271 GLU A C 1
ATOM 2203 O O . GLU A 1 271 ? 32.470 -19.329 -38.748 1.00 70.44 271 GLU A O 1
ATOM 2208 N N . ILE A 1 272 ? 31.751 -17.247 -38.391 1.00 66.69 272 ILE A N 1
ATOM 2209 C CA . ILE A 1 272 ? 32.757 -16.604 -39.260 1.00 66.69 272 ILE A CA 1
ATOM 2210 C C . ILE A 1 272 ? 34.196 -16.884 -38.792 1.00 66.69 272 ILE A C 1
ATOM 2212 O O . ILE A 1 272 ? 35.060 -17.210 -39.615 1.00 66.69 272 ILE A O 1
ATOM 2216 N N . ALA A 1 273 ? 34.466 -16.803 -37.485 1.00 58.91 273 ALA A N 1
ATOM 2217 C CA . ALA A 1 273 ? 35.773 -17.109 -36.898 1.00 58.91 273 ALA A CA 1
ATOM 2218 C C . ALA A 1 273 ? 36.192 -18.572 -37.138 1.00 58.91 273 ALA A C 1
ATOM 2220 O O . ALA A 1 273 ? 37.376 -18.872 -37.302 1.00 58.91 273 ALA A O 1
ATOM 2221 N N . SER A 1 274 ? 35.224 -19.492 -37.213 1.00 56.41 274 SER A N 1
ATOM 2222 C CA . SER A 1 274 ? 35.480 -20.899 -37.533 1.00 56.41 274 SER A CA 1
ATOM 2223 C C . SER A 1 274 ? 35.810 -21.134 -39.018 1.00 56.41 274 SER A C 1
ATOM 2225 O O . SER A 1 274 ? 36.584 -22.041 -39.331 1.00 56.41 274 SER A O 1
ATOM 2227 N N . PHE A 1 275 ? 35.300 -20.286 -39.924 1.00 53.78 275 PHE A N 1
ATOM 2228 C CA . PHE A 1 275 ? 35.550 -20.352 -41.372 1.00 53.78 275 PHE A CA 1
ATOM 2229 C C . PHE A 1 275 ? 36.844 -19.646 -41.819 1.00 53.78 275 PHE A C 1
ATOM 2231 O O . PHE A 1 275 ? 37.485 -20.091 -42.770 1.00 53.78 275 PHE A O 1
ATOM 2238 N N . THR A 1 276 ? 37.288 -18.592 -41.128 1.00 52.78 276 THR A N 1
ATOM 2239 C CA . THR A 1 276 ? 38.462 -17.768 -41.510 1.00 52.78 276 THR A CA 1
ATOM 2240 C C . THR A 1 276 ? 39.832 -18.418 -41.244 1.00 52.78 276 THR A C 1
ATOM 2242 O O . THR A 1 276 ? 40.868 -17.765 -41.352 1.00 52.78 276 THR A O 1
ATOM 2245 N N . ARG A 1 277 ? 39.874 -19.733 -40.984 1.00 46.84 277 ARG A N 1
ATOM 2246 C CA . ARG A 1 277 ? 41.112 -20.537 -40.996 1.00 46.84 277 ARG A CA 1
ATOM 2247 C C . ARG A 1 277 ? 41.672 -20.818 -42.398 1.00 46.84 277 ARG A C 1
ATOM 2249 O O . ARG A 1 277 ? 42.788 -21.317 -42.479 1.00 46.84 277 ARG A O 1
ATOM 2256 N N . ASN A 1 278 ? 40.942 -20.481 -43.463 1.00 43.72 278 ASN A N 1
ATOM 2257 C CA . ASN A 1 278 ? 41.402 -20.595 -44.848 1.00 43.72 278 ASN A CA 1
ATOM 2258 C C . ASN A 1 278 ? 41.400 -19.214 -45.533 1.00 43.72 278 ASN A C 1
ATOM 2260 O O . ASN A 1 278 ? 40.365 -18.745 -45.991 1.00 43.72 278 ASN A O 1
ATOM 2264 N N . ASP A 1 279 ? 42.565 -18.566 -45.524 1.00 45.56 279 ASP A N 1
ATOM 2265 C CA . ASP A 1 279 ? 43.183 -17.751 -46.587 1.00 45.56 279 ASP A CA 1
ATOM 2266 C C . ASP A 1 279 ? 42.353 -16.843 -47.523 1.00 45.56 279 ASP A C 1
ATOM 2268 O O . ASP A 1 279 ? 42.799 -16.592 -48.632 1.00 45.56 279 ASP A O 1
ATOM 2272 N N . ASP A 1 280 ? 41.248 -16.226 -47.097 1.00 44.53 280 ASP A N 1
ATOM 2273 C CA . ASP A 1 280 ? 40.699 -15.066 -47.826 1.00 44.53 280 ASP A CA 1
ATOM 2274 C C . ASP A 1 280 ? 40.178 -13.982 -46.869 1.00 44.53 280 ASP A C 1
ATOM 2276 O O . ASP A 1 280 ? 39.049 -14.006 -46.381 1.00 44.53 280 ASP A O 1
ATOM 2280 N N . LYS A 1 281 ? 41.037 -12.992 -46.592 1.00 47.44 281 LYS A N 1
ATOM 2281 C CA . LYS A 1 281 ? 40.739 -11.805 -45.766 1.00 47.44 281 LYS A CA 1
ATOM 2282 C C . LYS A 1 281 ? 39.972 -10.704 -46.504 1.00 47.44 281 LYS A C 1
ATOM 2284 O O . LYS A 1 281 ? 39.736 -9.642 -45.935 1.00 47.44 281 LYS A O 1
ATOM 2289 N N . GLU A 1 282 ? 39.558 -10.927 -47.744 1.00 49.34 282 GLU A N 1
ATOM 2290 C CA . GLU A 1 282 ? 38.916 -9.896 -48.552 1.00 49.34 282 GLU A CA 1
ATOM 2291 C C . GLU A 1 282 ? 37.567 -10.367 -49.090 1.00 49.34 282 GLU A C 1
ATOM 2293 O O . GLU A 1 282 ? 37.484 -10.932 -50.177 1.00 49.34 282 GLU A O 1
ATOM 2298 N N . LYS A 1 283 ? 36.510 -10.079 -48.314 1.00 45.56 283 LYS A N 1
ATOM 2299 C CA . LYS A 1 283 ? 35.186 -9.557 -48.730 1.00 45.56 283 LYS A CA 1
ATOM 2300 C C . LYS A 1 283 ? 34.081 -10.056 -47.798 1.00 45.56 283 LYS A C 1
ATOM 2302 O O . LYS A 1 283 ? 33.786 -11.240 -47.762 1.00 45.56 283 LYS A O 1
ATOM 2307 N N . HIS A 1 284 ? 33.445 -9.118 -47.093 1.00 47.25 284 HIS A N 1
ATOM 2308 C CA . HIS A 1 284 ? 32.005 -9.093 -46.784 1.00 47.25 284 HIS A CA 1
ATOM 2309 C C . HIS A 1 284 ? 31.251 -10.423 -46.616 1.00 47.25 284 HIS A C 1
ATOM 2311 O O . HIS A 1 284 ? 30.138 -10.556 -47.106 1.00 47.25 284 HIS A O 1
ATOM 2317 N N . ASN A 1 285 ? 31.763 -11.330 -45.780 1.00 49.09 285 ASN A N 1
ATOM 2318 C CA . ASN A 1 285 ? 30.923 -12.295 -45.058 1.00 49.09 285 ASN A CA 1
ATOM 2319 C C . ASN A 1 285 ? 30.393 -11.673 -43.742 1.00 49.09 285 ASN A C 1
ATOM 2321 O O . ASN A 1 285 ? 30.216 -12.348 -42.736 1.00 49.09 285 ASN A O 1
ATOM 2325 N N . TRP A 1 286 ? 30.195 -10.347 -43.762 1.00 58.53 286 TRP A N 1
ATOM 2326 C CA . TRP A 1 286 ? 29.797 -9.479 -42.650 1.00 58.53 286 TRP A CA 1
ATOM 2327 C C . TRP A 1 286 ? 28.286 -9.210 -42.620 1.00 58.53 286 TRP A C 1
ATOM 2329 O O . TRP A 1 286 ? 27.824 -8.583 -41.674 1.00 58.53 286 TRP A O 1
ATOM 2339 N N . SER A 1 287 ? 27.510 -9.678 -43.609 1.00 62.06 287 SER A N 1
ATOM 2340 C CA . SER A 1 287 ? 26.087 -9.323 -43.736 1.00 62.06 287 SER A CA 1
ATOM 2341 C C . SER A 1 287 ? 25.272 -9.700 -42.498 1.00 62.06 287 SER A C 1
ATOM 2343 O O . SER A 1 287 ? 24.536 -8.867 -41.995 1.00 62.06 287 SER A O 1
ATOM 2345 N N . GLY A 1 288 ? 25.472 -10.893 -41.925 1.00 67.75 288 GLY A N 1
ATOM 2346 C CA . GLY A 1 288 ? 24.761 -11.308 -40.706 1.00 67.75 288 GLY A CA 1
ATOM 2347 C C . GLY A 1 288 ? 25.153 -10.518 -39.446 1.00 67.75 288 GLY A C 1
ATOM 2348 O O . GLY A 1 288 ? 24.325 -10.293 -38.563 1.00 67.75 288 GLY A O 1
ATOM 2349 N N . LEU A 1 289 ? 26.406 -10.055 -39.354 1.00 70.81 289 LEU A N 1
ATOM 2350 C CA . LEU A 1 289 ? 26.868 -9.207 -38.245 1.00 70.81 289 LEU A CA 1
ATOM 2351 C C . LEU A 1 289 ? 26.357 -7.769 -38.389 1.00 70.81 289 LEU A C 1
ATOM 2353 O O . LEU A 1 289 ? 25.925 -7.157 -37.417 1.00 70.81 289 LEU A O 1
ATOM 2357 N N . GLU A 1 290 ? 26.367 -7.242 -39.609 1.00 72.94 290 GLU A N 1
ATOM 2358 C CA . GLU A 1 290 ? 25.829 -5.922 -39.926 1.00 72.94 290 GLU A CA 1
ATOM 2359 C C . GLU A 1 290 ? 24.306 -5.874 -39.724 1.00 72.94 290 GLU A C 1
ATOM 2361 O O . GLU A 1 290 ? 23.813 -4.982 -39.038 1.00 72.94 290 GLU A O 1
ATOM 2366 N N . GLU A 1 291 ? 23.570 -6.887 -40.195 1.00 78.44 291 GLU A N 1
ATOM 2367 C CA . GLU A 1 291 ? 22.118 -7.031 -40.003 1.00 78.44 291 GLU A CA 1
ATOM 2368 C C . GLU A 1 291 ? 21.722 -7.103 -38.521 1.00 78.44 291 GLU A C 1
ATOM 2370 O O . GLU A 1 291 ? 20.707 -6.530 -38.109 1.00 78.44 291 GLU A O 1
ATOM 2375 N N . THR A 1 292 ? 22.513 -7.790 -37.691 1.00 79.12 292 THR A N 1
ATOM 2376 C CA . THR A 1 292 ? 22.253 -7.879 -36.245 1.00 79.12 292 THR A CA 1
ATOM 2377 C C . THR A 1 292 ? 22.591 -6.576 -35.520 1.00 79.12 292 THR A C 1
ATOM 2379 O O . THR A 1 292 ? 21.819 -6.165 -34.651 1.00 79.12 292 THR A O 1
ATOM 2382 N N . LEU A 1 293 ? 23.659 -5.866 -35.906 1.00 78.94 293 LEU A N 1
ATOM 2383 C CA . LEU A 1 293 ? 23.950 -4.520 -35.392 1.00 78.94 293 LEU A CA 1
ATOM 2384 C C . LEU A 1 293 ? 22.869 -3.505 -35.785 1.00 78.94 293 LEU A C 1
ATOM 2386 O O . LEU A 1 293 ? 22.433 -2.723 -34.940 1.00 78.94 293 LEU A O 1
ATOM 2390 N N . ASP A 1 294 ? 22.385 -3.545 -37.025 1.00 83.62 294 ASP A N 1
ATOM 2391 C CA . ASP A 1 294 ? 21.282 -2.695 -37.485 1.00 83.62 294 ASP A CA 1
ATOM 2392 C C . ASP A 1 294 ? 19.979 -3.011 -36.754 1.00 83.62 294 ASP A C 1
ATOM 2394 O O . ASP A 1 294 ? 19.229 -2.107 -36.379 1.00 83.62 294 ASP A O 1
ATOM 2398 N N . SER A 1 295 ? 19.723 -4.291 -36.486 1.00 85.62 295 SER A N 1
ATOM 2399 C CA . SER A 1 295 ? 18.565 -4.723 -35.702 1.00 85.62 295 SER A CA 1
ATOM 2400 C C . SER A 1 295 ? 18.637 -4.229 -34.254 1.00 85.62 295 SER A C 1
ATOM 2402 O O . SER A 1 295 ? 17.622 -3.780 -33.715 1.00 85.62 295 SER A O 1
ATOM 2404 N N . LEU A 1 296 ? 19.823 -4.257 -33.631 1.00 84.38 296 LEU A N 1
ATOM 2405 C CA . LEU A 1 296 ? 20.050 -3.684 -32.301 1.00 84.38 296 LEU A CA 1
ATOM 2406 C C . LEU A 1 296 ? 19.829 -2.166 -32.302 1.00 84.38 296 LEU A C 1
ATOM 2408 O O . LEU A 1 296 ? 19.093 -1.664 -31.453 1.00 84.38 296 LEU A O 1
ATOM 2412 N N . ALA A 1 297 ? 20.414 -1.447 -33.265 1.00 84.69 297 ALA A N 1
ATOM 2413 C CA . ALA A 1 297 ? 20.274 0.005 -33.382 1.00 84.69 297 ALA A CA 1
ATOM 2414 C C . ALA A 1 297 ? 18.807 0.413 -33.588 1.00 84.69 297 ALA A C 1
ATOM 2416 O O . ALA A 1 297 ? 18.283 1.256 -32.863 1.00 84.69 297 ALA A O 1
ATOM 2417 N N . LYS A 1 298 ? 18.098 -0.275 -34.490 1.00 88.69 298 LYS A N 1
ATOM 2418 C CA . LYS A 1 298 ? 16.665 -0.064 -34.719 1.00 88.69 298 LYS A CA 1
ATOM 2419 C C . LYS A 1 298 ? 15.839 -0.303 -33.455 1.00 88.69 298 LYS A C 1
ATOM 2421 O O . LYS A 1 298 ? 14.895 0.441 -33.200 1.00 88.69 298 LYS A O 1
ATOM 2426 N N . LYS A 1 299 ? 16.157 -1.333 -32.662 1.00 87.62 299 LYS A N 1
ATOM 2427 C CA . LYS A 1 299 ? 15.431 -1.608 -31.413 1.00 87.62 299 LYS A CA 1
ATOM 2428 C C . LYS A 1 299 ? 15.667 -0.510 -30.372 1.00 87.62 299 LYS A C 1
ATOM 2430 O O . LYS A 1 299 ? 14.711 -0.111 -29.713 1.00 87.62 299 LYS A O 1
ATOM 2435 N N . ALA A 1 300 ? 16.892 0.007 -30.277 1.00 87.88 300 ALA A N 1
ATOM 2436 C CA . ALA A 1 300 ? 17.219 1.139 -29.414 1.00 87.88 300 ALA A CA 1
ATOM 2437 C C . ALA A 1 300 ? 16.453 2.414 -29.812 1.00 87.88 300 ALA A C 1
ATOM 2439 O O . ALA A 1 300 ? 15.911 3.098 -28.946 1.00 87.88 300 ALA A O 1
ATOM 2440 N N . ASP A 1 301 ? 16.353 2.719 -31.108 1.00 88.44 301 ASP A N 1
ATOM 2441 C CA . ASP A 1 301 ? 15.620 3.899 -31.584 1.00 88.44 301 ASP A CA 1
ATOM 2442 C C . ASP A 1 301 ? 14.109 3.786 -31.345 1.00 88.44 301 ASP A C 1
ATOM 2444 O O . ASP A 1 301 ? 13.493 4.738 -30.862 1.00 88.44 301 ASP A O 1
ATOM 2448 N N . LEU A 1 302 ? 13.523 2.605 -31.587 1.00 89.25 302 LEU A N 1
ATOM 2449 C CA . LEU A 1 302 ? 12.115 2.339 -31.273 1.00 89.25 302 LEU A CA 1
ATOM 2450 C C . LEU A 1 302 ? 11.820 2.525 -29.779 1.00 89.25 302 LEU A C 1
ATOM 2452 O O . LEU A 1 302 ? 10.806 3.127 -29.433 1.00 89.25 302 LEU A O 1
ATOM 2456 N N . PHE A 1 303 ? 12.714 2.056 -28.902 1.00 90.69 303 PHE A N 1
ATOM 2457 C CA . PHE A 1 303 ? 12.573 2.270 -27.463 1.00 90.69 303 PHE A CA 1
ATOM 2458 C C . PHE A 1 303 ? 12.636 3.757 -27.104 1.00 90.69 303 PHE A C 1
ATOM 2460 O O . PHE A 1 303 ? 11.795 4.228 -26.347 1.00 90.69 303 PHE A O 1
ATOM 2467 N N . LYS A 1 304 ? 13.602 4.517 -27.641 1.00 89.00 304 LYS A N 1
ATOM 2468 C CA . LYS A 1 304 ? 13.730 5.956 -27.344 1.00 89.00 304 LYS A CA 1
ATOM 2469 C C . LYS A 1 304 ? 12.463 6.724 -27.712 1.00 89.00 304 LYS A C 1
ATOM 2471 O O . LYS A 1 304 ? 12.014 7.562 -26.933 1.00 89.00 304 LYS A O 1
ATOM 2476 N N . GLU A 1 305 ? 11.887 6.434 -28.877 1.00 88.56 305 GLU A N 1
ATOM 2477 C CA . GLU A 1 305 ? 10.639 7.054 -29.324 1.00 88.56 305 GLU A CA 1
ATOM 2478 C C . GLU A 1 305 ? 9.458 6.654 -28.425 1.00 88.56 305 GLU A C 1
ATOM 2480 O O . GLU A 1 305 ? 8.716 7.522 -27.961 1.00 88.56 305 GLU A O 1
ATOM 2485 N N . ALA A 1 306 ? 9.308 5.358 -28.130 1.00 89.12 306 ALA A N 1
ATOM 2486 C CA . ALA A 1 306 ? 8.253 4.853 -27.253 1.00 89.12 306 ALA A CA 1
ATOM 2487 C C . ALA A 1 306 ? 8.352 5.450 -25.840 1.00 89.12 306 ALA A C 1
ATOM 2489 O O . ALA A 1 306 ? 7.363 5.962 -25.315 1.00 89.12 306 ALA A O 1
ATOM 2490 N N . TRP A 1 307 ? 9.555 5.463 -25.262 1.00 89.94 307 TRP A N 1
ATOM 2491 C CA . TRP A 1 307 ? 9.832 6.040 -23.951 1.00 89.94 307 TRP A CA 1
ATOM 2492 C C . TRP A 1 307 ? 9.495 7.528 -23.900 1.00 89.94 307 TRP A C 1
ATOM 2494 O O . TRP A 1 307 ? 8.816 7.973 -22.976 1.00 89.94 307 TRP A O 1
ATOM 2504 N N . GLN A 1 308 ? 9.955 8.306 -24.886 1.00 88.75 308 GLN A N 1
ATOM 2505 C CA . GLN A 1 308 ? 9.696 9.743 -24.925 1.00 88.75 308 GLN A CA 1
ATOM 2506 C C . GLN A 1 308 ? 8.193 10.025 -24.990 1.00 88.75 308 GLN A C 1
ATOM 2508 O O . GLN A 1 308 ? 7.697 10.854 -24.229 1.00 88.75 308 GLN A O 1
ATOM 2513 N N . ASN A 1 309 ? 7.462 9.303 -25.843 1.00 86.69 309 ASN A N 1
ATOM 2514 C CA . ASN A 1 309 ? 6.012 9.437 -25.956 1.00 86.69 309 ASN A CA 1
ATOM 2515 C C . ASN A 1 309 ? 5.300 9.084 -24.641 1.00 86.69 309 ASN A C 1
ATOM 2517 O O . ASN A 1 309 ? 4.430 9.833 -24.195 1.00 86.69 309 ASN A O 1
ATOM 2521 N N . GLU A 1 310 ? 5.684 7.978 -24.001 1.00 87.25 310 GLU A N 1
ATOM 2522 C CA . GLU A 1 310 ? 5.067 7.518 -22.755 1.00 87.25 310 GLU A CA 1
ATOM 2523 C C . GLU A 1 310 ? 5.343 8.489 -21.595 1.00 87.25 310 GLU A C 1
ATOM 2525 O O . GLU A 1 310 ? 4.425 8.871 -20.859 1.00 87.25 310 GLU A O 1
ATOM 2530 N N . TYR A 1 311 ? 6.590 8.955 -21.466 1.00 86.75 311 TYR A N 1
ATOM 2531 C CA . TYR A 1 311 ? 6.985 9.917 -20.441 1.00 86.75 311 TYR A CA 1
ATOM 2532 C C . TYR A 1 311 ? 6.319 11.281 -20.658 1.00 86.75 311 TYR A C 1
ATOM 2534 O O . TYR A 1 311 ? 5.786 11.863 -19.714 1.00 86.75 311 TYR A O 1
ATOM 2542 N N . GLU A 1 312 ? 6.277 11.796 -21.891 1.00 85.50 312 GLU A N 1
ATOM 2543 C CA . GLU A 1 312 ? 5.592 13.057 -22.205 1.00 85.50 312 GLU A CA 1
ATOM 2544 C C . GLU A 1 312 ? 4.079 12.975 -21.989 1.00 85.50 312 GLU A C 1
ATOM 2546 O O . GLU A 1 312 ? 3.477 13.941 -21.517 1.00 85.50 312 GLU A O 1
ATOM 2551 N N . GLN A 1 313 ? 3.452 11.837 -22.289 1.00 86.00 313 GLN A N 1
ATOM 2552 C CA . GLN A 1 313 ? 2.024 11.643 -22.051 1.00 86.00 313 GLN A CA 1
ATOM 2553 C C . GLN A 1 313 ? 1.668 11.773 -20.562 1.00 86.00 313 GLN A C 1
ATOM 2555 O O . GLN A 1 313 ? 0.626 12.344 -20.232 1.00 86.00 313 GLN A O 1
ATOM 2560 N N . HIS A 1 314 ? 2.526 11.277 -19.668 1.00 84.56 314 HIS A N 1
ATOM 2561 C CA . HIS A 1 314 ? 2.268 11.278 -18.226 1.00 84.56 314 HIS A CA 1
ATOM 2562 C C . HIS A 1 314 ? 2.809 12.536 -17.536 1.00 84.56 314 HIS A C 1
ATOM 2564 O O . HIS A 1 314 ? 2.145 13.111 -16.668 1.00 84.56 314 HIS A O 1
ATOM 2570 N N . PHE A 1 315 ? 3.994 13.009 -17.925 1.00 83.75 315 PHE A N 1
ATOM 2571 C CA . PHE A 1 315 ? 4.752 14.053 -17.224 1.00 83.75 315 PHE A CA 1
ATOM 2572 C C . PHE A 1 315 ? 5.053 15.298 -18.059 1.00 83.75 315 PHE A C 1
ATOM 2574 O O . PHE A 1 315 ? 5.529 16.288 -17.504 1.00 83.75 315 PHE A O 1
ATOM 2581 N N . GLY A 1 316 ? 4.739 15.291 -19.353 1.00 78.25 316 GLY A N 1
ATOM 2582 C CA . GLY A 1 316 ? 4.924 16.443 -20.225 1.00 78.25 316 GLY A CA 1
ATOM 2583 C C . GLY A 1 316 ? 4.005 17.622 -19.873 1.00 78.25 316 GLY A C 1
ATOM 2584 O O . GLY A 1 316 ? 2.989 17.467 -19.184 1.00 78.25 316 GLY A O 1
ATOM 2585 N N . PRO A 1 317 ? 4.339 18.838 -20.340 1.00 66.00 317 PRO A N 1
ATOM 2586 C CA . PRO A 1 317 ? 3.496 20.009 -20.143 1.00 66.00 317 PRO A CA 1
ATOM 2587 C C . PRO A 1 317 ? 2.117 19.778 -20.774 1.00 66.00 317 PRO A C 1
ATOM 2589 O O . PRO A 1 317 ? 2.004 19.447 -21.956 1.00 66.00 317 PRO A O 1
ATOM 2592 N N . SER A 1 318 ? 1.054 19.971 -19.987 1.00 54.19 318 SER A N 1
ATOM 2593 C CA . SER A 1 318 ? -0.323 19.817 -20.464 1.00 54.19 318 SER A CA 1
ATOM 2594 C C . SER A 1 318 ? -0.562 20.711 -21.683 1.00 54.19 318 SER A C 1
ATOM 2596 O O . SER A 1 318 ? -0.488 21.940 -21.594 1.00 54.19 318 SER A O 1
ATOM 2598 N N . LYS A 1 319 ? -0.901 20.101 -22.828 1.00 52.88 319 LYS A N 1
ATOM 2599 C CA . LYS A 1 319 ? -1.221 20.817 -24.078 1.00 52.88 319 LYS A CA 1
ATOM 2600 C C . LYS A 1 319 ? -2.412 21.787 -23.934 1.00 52.88 319 LYS A C 1
ATOM 2602 O O . LYS A 1 319 ? -2.615 22.618 -24.813 1.00 52.88 319 LYS A O 1
ATOM 2607 N N . ASN A 1 320 ? -3.138 21.758 -22.811 1.00 43.03 320 ASN A N 1
ATOM 2608 C CA . ASN A 1 320 ? -4.319 22.587 -22.551 1.00 43.03 320 ASN A CA 1
ATOM 2609 C C . ASN A 1 320 ? -4.054 23.933 -21.843 1.00 43.03 320 ASN A C 1
ATOM 2611 O O . ASN A 1 320 ? -5.010 24.614 -21.486 1.00 43.03 320 ASN A O 1
ATOM 2615 N N . GLN A 1 321 ? -2.802 24.376 -21.666 1.00 41.66 321 GLN A N 1
ATOM 2616 C CA . GLN A 1 321 ? -2.509 25.723 -21.127 1.00 41.66 321 GLN A CA 1
ATOM 2617 C C . GLN A 1 321 ? -2.293 26.822 -22.188 1.00 41.66 321 GLN A C 1
ATOM 2619 O O . GLN A 1 321 ? -1.969 27.955 -21.843 1.00 41.66 321 GLN A O 1
ATOM 2624 N N . LYS A 1 322 ? -2.523 26.541 -23.478 1.00 39.94 322 LYS A N 1
ATOM 2625 C CA . LYS A 1 322 ? -2.424 27.535 -24.565 1.00 39.94 322 LYS A CA 1
ATOM 2626 C C . LYS A 1 322 ? -3.786 27.947 -25.137 1.00 39.94 322 LYS A C 1
ATOM 2628 O O . LYS A 1 322 ? -3.971 27.880 -26.340 1.00 39.94 322 LYS A O 1
ATOM 2633 N N . THR A 1 323 ? -4.722 28.402 -24.305 1.00 43.81 323 THR A N 1
ATOM 2634 C CA . THR A 1 323 ? -5.842 29.252 -24.774 1.00 43.81 323 THR A CA 1
ATOM 2635 C C . THR A 1 323 ? -6.528 29.939 -23.596 1.00 43.81 323 THR A C 1
ATOM 2637 O O . THR A 1 323 ? -7.639 29.586 -23.237 1.00 43.81 323 THR A O 1
ATOM 2640 N N . MET A 1 324 ? -5.855 30.906 -22.976 1.00 39.72 324 MET A N 1
ATOM 2641 C CA . MET A 1 324 ? -6.486 32.100 -22.393 1.00 39.72 324 MET A CA 1
ATOM 2642 C C . MET A 1 324 ? -5.416 33.200 -22.389 1.00 39.72 324 MET A C 1
ATOM 2644 O O . MET A 1 324 ? -4.692 33.379 -21.412 1.00 39.72 324 MET A O 1
ATOM 2648 N N . GLN A 1 325 ? -5.269 33.867 -23.533 1.00 36.81 325 GLN A N 1
ATOM 2649 C CA . GLN A 1 325 ? -4.819 35.257 -23.596 1.00 36.81 325 GLN A CA 1
ATOM 2650 C C . GLN A 1 325 ? -5.992 36.091 -24.084 1.00 36.81 325 GLN A C 1
ATOM 2652 O O . GLN A 1 325 ? -6.708 35.587 -24.982 1.00 36.81 325 GLN A O 1
#